Protein AF-A0A2A5ET70-F1 (afdb_monomer)

Structure (mmCIF, N/CA/C/O backbone):
data_AF-A0A2A5ET70-F1
#
_entry.id   AF-A0A2A5ET70-F1
#
loop_
_atom_site.group_PDB
_atom_site.id
_atom_site.type_symbol
_atom_site.label_atom_id
_atom_site.label_alt_id
_atom_site.label_comp_id
_atom_site.label_asym_id
_atom_site.label_entity_id
_atom_site.label_seq_id
_atom_site.pdbx_PDB_ins_code
_atom_site.Cartn_x
_atom_site.Cartn_y
_atom_site.Cartn_z
_atom_site.occupancy
_atom_site.B_iso_or_equiv
_atom_site.auth_seq_id
_atom_site.auth_comp_id
_atom_site.auth_asym_id
_atom_site.auth_atom_id
_atom_site.pdbx_PDB_model_num
ATOM 1 N N . MET A 1 1 ? -2.953 39.112 -29.420 1.00 38.91 1 MET A N 1
ATOM 2 C CA . MET A 1 1 ? -3.263 38.820 -30.838 1.00 38.91 1 MET A CA 1
ATOM 3 C C . MET A 1 1 ? -1.962 38.464 -31.570 1.00 38.91 1 MET A C 1
ATOM 5 O O . MET A 1 1 ? -1.475 39.228 -32.385 1.00 38.91 1 MET A O 1
ATOM 9 N N . GLN A 1 2 ? -1.358 37.327 -31.209 1.00 38.41 2 GLN A N 1
ATOM 10 C CA . GLN A 1 2 ? -0.102 36.795 -31.766 1.00 38.41 2 GLN A CA 1
ATOM 11 C C . GLN A 1 2 ? -0.263 35.278 -31.936 1.00 38.41 2 GLN A C 1
ATOM 13 O O . GLN A 1 2 ? 0.330 34.488 -31.212 1.00 38.41 2 GLN A O 1
ATOM 18 N N . LEU A 1 3 ? -1.183 34.866 -32.810 1.00 42.41 3 LEU A N 1
ATOM 19 C CA . LEU A 1 3 ? -1.541 33.453 -32.961 1.00 42.41 3 LEU A CA 1
ATOM 20 C C . LEU A 1 3 ? -2.151 33.171 -34.346 1.00 42.41 3 LEU A C 1
ATOM 22 O O . LEU A 1 3 ? -3.290 32.745 -34.414 1.00 42.41 3 LEU A O 1
ATOM 26 N N . VAL A 1 4 ? -1.448 33.440 -35.461 1.00 43.34 4 VAL A N 1
ATOM 27 C CA . VAL A 1 4 ? -1.901 32.958 -36.797 1.00 43.34 4 VAL A CA 1
ATOM 28 C C . VAL A 1 4 ? -0.764 32.727 -37.823 1.00 43.34 4 VAL A C 1
ATOM 30 O O . VAL A 1 4 ? -0.949 32.966 -39.006 1.00 43.34 4 VAL A O 1
ATOM 33 N N . TRP A 1 5 ? 0.422 32.244 -37.438 1.00 36.78 5 TRP A N 1
ATOM 34 C CA . TRP A 1 5 ? 1.454 31.875 -38.443 1.00 36.78 5 TRP A CA 1
ATOM 35 C C . TRP A 1 5 ? 1.955 30.428 -38.351 1.00 36.78 5 TRP A C 1
ATOM 37 O O . TRP A 1 5 ? 2.976 30.085 -38.930 1.00 36.78 5 TRP A O 1
ATOM 47 N N . GLY A 1 6 ? 1.224 29.552 -37.656 1.00 39.91 6 GLY A N 1
ATOM 48 C CA . GLY A 1 6 ? 1.668 28.177 -37.398 1.00 39.91 6 GLY A CA 1
ATOM 49 C C . GLY A 1 6 ? 1.122 27.082 -38.319 1.00 39.91 6 GLY A C 1
ATOM 50 O O . GLY A 1 6 ? 1.379 25.920 -38.034 1.00 39.91 6 GLY A O 1
ATOM 51 N N . LEU A 1 7 ? 0.333 27.386 -39.360 1.00 44.16 7 LEU A N 1
ATOM 52 C CA . LEU A 1 7 ? -0.504 26.348 -39.993 1.00 44.16 7 LEU A CA 1
ATOM 53 C C . LEU A 1 7 ? -0.597 26.354 -41.523 1.00 44.16 7 LEU A C 1
ATOM 55 O O . LEU A 1 7 ? -1.548 25.804 -42.073 1.00 44.16 7 LEU A O 1
ATOM 59 N N . VAL A 1 8 ? 0.390 26.887 -42.245 1.00 40.34 8 VAL A N 1
ATOM 60 C CA . VAL A 1 8 ? 0.398 26.729 -43.707 1.00 40.34 8 VAL A CA 1
ATOM 61 C C . VAL A 1 8 ? 1.781 26.315 -44.205 1.00 40.34 8 VAL A C 1
ATOM 63 O O . VAL A 1 8 ? 2.758 27.030 -44.023 1.00 40.34 8 VAL A O 1
ATOM 66 N N . PHE A 1 9 ? 1.800 25.158 -44.869 1.00 45.72 9 PHE A N 1
ATOM 67 C CA . PHE A 1 9 ? 2.875 24.539 -45.653 1.00 45.72 9 PHE A CA 1
ATOM 68 C C . PHE A 1 9 ? 3.937 23.666 -44.955 1.00 45.72 9 PHE A C 1
ATOM 70 O O . PHE A 1 9 ? 5.120 23.998 -44.954 1.00 45.72 9 PHE A O 1
ATOM 77 N N . PRO A 1 10 ? 3.583 22.413 -44.610 1.00 45.12 10 PRO A N 1
ATOM 78 C CA . PRO A 1 10 ? 4.549 21.309 -44.602 1.00 45.12 10 PRO A CA 1
ATOM 79 C C . PRO A 1 10 ? 5.077 20.973 -46.017 1.00 45.12 10 PRO A C 1
ATOM 81 O O . PRO A 1 10 ? 6.085 20.292 -46.160 1.00 45.12 10 PRO A O 1
ATOM 84 N N . GLY A 1 11 ? 4.412 21.456 -47.078 1.00 42.22 11 GLY A N 1
ATOM 85 C CA . GLY A 1 11 ? 4.751 21.144 -48.473 1.00 42.22 11 GLY A CA 1
ATOM 86 C C . GLY A 1 11 ? 5.831 22.018 -49.124 1.00 42.22 11 GLY A C 1
ATOM 87 O O . GLY A 1 11 ? 6.343 21.640 -50.172 1.00 42.22 11 GLY A O 1
ATOM 88 N N . LEU A 1 12 ? 6.207 23.165 -48.540 1.00 40.81 12 LEU A N 1
ATOM 89 C CA . LEU A 1 12 ? 7.220 24.056 -49.142 1.00 40.81 12 LEU A CA 1
ATOM 90 C C . LEU A 1 12 ? 8.657 23.745 -48.701 1.00 40.81 12 LEU A C 1
ATOM 92 O O . LEU A 1 12 ? 9.602 24.177 -49.358 1.00 40.81 12 LEU A O 1
ATOM 96 N N . VAL A 1 13 ? 8.841 22.939 -47.651 1.00 46.94 13 VAL A N 1
ATOM 97 C CA . VAL A 1 13 ? 10.181 22.528 -47.195 1.00 46.94 13 VAL A CA 1
ATOM 98 C C . VAL A 1 13 ? 10.832 21.547 -48.182 1.00 46.94 13 VAL A C 1
ATOM 100 O O . VAL A 1 13 ? 12.051 21.542 -48.318 1.00 46.94 13 VAL A O 1
ATOM 103 N N . MET A 1 14 ? 10.050 20.812 -48.983 1.00 47.09 14 MET A N 1
ATOM 104 C CA . MET A 1 14 ? 10.602 19.952 -50.042 1.00 47.09 14 MET A CA 1
ATOM 105 C C . MET A 1 14 ? 11.040 20.703 -51.312 1.00 47.09 14 MET A C 1
ATOM 107 O O . MET A 1 14 ? 11.776 20.140 -52.117 1.00 47.09 14 MET A O 1
ATOM 111 N N . LEU A 1 15 ? 10.651 21.971 -51.501 1.00 47.09 15 LEU A N 1
ATOM 112 C CA . LEU A 1 15 ? 11.115 22.783 -52.640 1.00 47.09 15 LEU A CA 1
ATOM 113 C C . LEU A 1 15 ? 12.401 23.573 -52.331 1.00 47.09 15 LEU A C 1
ATOM 115 O O . LEU A 1 15 ? 13.027 24.109 -53.243 1.00 47.09 15 LEU A O 1
ATOM 119 N N . SER A 1 16 ? 12.831 23.611 -51.065 1.00 57.28 16 SER A N 1
ATOM 120 C CA . SER A 1 16 ? 14.015 24.345 -50.592 1.00 57.28 16 SER A CA 1
ATOM 121 C C . SER A 1 16 ? 15.331 24.002 -51.319 1.00 57.28 16 SER A C 1
ATOM 123 O O . SER A 1 16 ? 16.052 24.940 -51.669 1.00 57.28 16 SER A O 1
ATOM 125 N N . PRO A 1 17 ? 15.666 22.731 -51.626 1.00 60.78 17 PRO A N 1
ATOM 126 C CA . PRO A 1 17 ? 16.973 22.416 -52.207 1.00 60.78 17 PRO A CA 1
ATOM 127 C C . PRO A 1 17 ? 17.107 22.916 -53.646 1.00 60.78 17 PRO A C 1
ATOM 129 O O . PRO A 1 17 ? 18.150 23.440 -54.025 1.00 60.78 17 PRO A O 1
ATOM 132 N N . ILE A 1 18 ? 16.032 22.808 -54.435 1.00 66.06 18 ILE A N 1
ATOM 133 C CA . ILE A 1 18 ? 16.039 23.182 -55.854 1.00 66.06 18 ILE A CA 1
ATOM 134 C C . ILE A 1 18 ? 16.257 24.689 -55.997 1.00 66.06 18 ILE A C 1
ATOM 136 O O . ILE A 1 18 ? 17.100 25.104 -56.785 1.00 66.06 18 ILE A O 1
ATOM 140 N N . TRP A 1 19 ? 15.574 25.512 -55.197 1.00 70.81 19 TRP A N 1
ATOM 141 C CA . TRP A 1 19 ? 15.746 26.967 -55.247 1.00 70.81 19 TRP A CA 1
ATOM 142 C C . TRP A 1 19 ? 17.115 27.425 -54.740 1.00 70.81 19 TRP A C 1
ATOM 144 O O . TRP A 1 19 ? 17.696 28.336 -55.325 1.00 70.81 19 TRP A O 1
ATOM 154 N N . VAL A 1 20 ? 17.672 26.762 -53.721 1.00 70.00 20 VAL A N 1
ATOM 155 C CA . VAL A 1 20 ? 19.048 27.022 -53.266 1.00 70.00 20 VAL A CA 1
ATOM 156 C C . VAL A 1 20 ? 20.056 26.652 -54.358 1.00 70.00 20 VAL A C 1
ATOM 158 O O . VAL A 1 20 ? 20.990 27.405 -54.610 1.00 70.00 20 VAL A O 1
ATOM 161 N N . HIS A 1 21 ? 19.859 25.532 -55.058 1.00 71.25 21 HIS A N 1
ATOM 162 C CA . HIS A 1 21 ? 20.749 25.113 -56.145 1.00 71.25 21 HIS A CA 1
ATOM 163 C C . HIS A 1 21 ? 20.623 26.021 -57.372 1.00 71.25 21 HIS A C 1
ATOM 165 O O . HIS A 1 21 ? 21.639 26.403 -57.942 1.00 71.25 21 HIS A O 1
ATOM 171 N N . ILE A 1 22 ? 19.407 26.438 -57.739 1.00 76.06 22 ILE A N 1
ATOM 172 C CA . ILE A 1 22 ? 19.175 27.438 -58.793 1.00 76.06 22 ILE A CA 1
ATOM 173 C C . ILE A 1 22 ? 19.830 28.771 -58.415 1.00 76.06 22 ILE A C 1
ATOM 175 O O . ILE A 1 22 ? 20.455 29.395 -59.268 1.00 76.06 22 ILE A O 1
ATOM 179 N N . GLY A 1 23 ? 19.740 29.185 -57.147 1.00 75.94 23 GLY A N 1
ATOM 180 C CA . GLY A 1 23 ? 20.406 30.380 -56.629 1.00 75.94 23 GLY A CA 1
ATOM 181 C C . GLY A 1 23 ? 21.927 30.311 -56.776 1.00 75.94 23 GLY A C 1
ATOM 182 O O . GLY A 1 23 ? 22.513 31.201 -57.382 1.00 75.94 23 GLY A O 1
ATOM 183 N N . ILE A 1 24 ? 22.551 29.217 -56.323 1.00 77.00 24 ILE A N 1
ATOM 184 C CA . ILE A 1 24 ? 24.005 29.003 -56.433 1.00 77.00 24 ILE A CA 1
ATOM 185 C C . ILE A 1 24 ? 24.449 28.919 -57.899 1.00 77.00 24 ILE A C 1
ATOM 187 O O . ILE A 1 24 ? 25.470 29.495 -58.261 1.00 77.00 24 ILE A O 1
ATOM 191 N N . ILE A 1 25 ? 23.690 28.234 -58.763 1.00 77.75 25 ILE A N 1
ATOM 192 C CA . ILE A 1 25 ? 23.987 28.153 -60.202 1.00 77.75 25 ILE A CA 1
ATOM 193 C C . ILE A 1 25 ? 23.882 29.541 -60.843 1.00 77.75 25 ILE A C 1
ATOM 195 O O . ILE A 1 25 ? 24.760 29.923 -61.610 1.00 77.75 25 ILE A O 1
ATOM 199 N N . SER A 1 26 ? 22.845 30.310 -60.510 1.00 77.38 26 SER A N 1
ATOM 200 C CA . SER A 1 26 ? 22.664 31.681 -60.996 1.00 77.38 26 SER A CA 1
ATOM 201 C C . SER A 1 26 ? 23.818 32.585 -60.558 1.00 77.38 26 SER A C 1
ATOM 203 O O . SER A 1 26 ? 24.403 33.288 -61.378 1.00 77.38 26 SER A O 1
ATOM 205 N N . GLU A 1 27 ? 24.213 32.523 -59.287 1.00 79.81 27 GLU A N 1
ATOM 206 C CA . GLU A 1 27 ? 25.322 33.308 -58.743 1.00 79.81 27 GLU A CA 1
ATOM 207 C C . GLU A 1 27 ? 26.672 32.897 -59.354 1.00 79.81 27 GLU A C 1
ATOM 209 O O . GLU A 1 27 ? 27.466 33.759 -59.722 1.00 79.81 27 GLU A O 1
ATOM 214 N N . ALA A 1 28 ? 26.893 31.599 -59.587 1.00 76.12 28 ALA A N 1
ATOM 215 C CA . ALA A 1 28 ? 28.078 31.091 -60.278 1.00 76.12 28 ALA A CA 1
ATOM 216 C C . ALA A 1 28 ? 28.139 31.522 -61.755 1.00 76.12 28 ALA A C 1
ATOM 218 O O . ALA A 1 28 ? 29.212 31.870 -62.246 1.00 76.12 28 ALA A O 1
ATOM 219 N N . ILE A 1 29 ? 27.002 31.542 -62.461 1.00 77.94 29 ILE A N 1
ATOM 220 C CA . ILE A 1 29 ? 26.914 32.053 -63.839 1.00 77.94 29 ILE A CA 1
ATOM 221 C C . ILE A 1 29 ? 27.202 33.560 -63.862 1.00 77.94 29 ILE A C 1
ATOM 223 O O . ILE A 1 29 ? 27.963 34.028 -64.708 1.00 77.94 29 ILE A O 1
ATOM 227 N N . ASN A 1 30 ? 26.653 34.314 -62.907 1.00 78.88 30 ASN A N 1
ATOM 228 C CA . ASN A 1 30 ? 26.868 35.758 -62.799 1.00 78.88 30 ASN A CA 1
ATOM 229 C C . ASN A 1 30 ? 28.307 36.119 -62.388 1.00 78.88 30 ASN A C 1
ATOM 231 O O . ASN A 1 30 ? 28.810 37.168 -62.788 1.00 78.88 30 ASN A O 1
ATOM 235 N N . ALA A 1 31 ? 28.997 35.247 -61.648 1.00 78.38 31 ALA A N 1
ATOM 236 C CA . ALA A 1 31 ? 30.404 35.416 -61.283 1.00 78.38 31 ALA A CA 1
ATOM 237 C C . ALA A 1 31 ? 31.371 35.278 -62.479 1.00 78.38 31 ALA A C 1
ATOM 239 O O . ALA A 1 31 ? 32.531 35.680 -62.376 1.00 78.38 31 ALA A O 1
ATOM 240 N N . VAL A 1 32 ? 30.908 34.757 -63.624 1.00 79.62 32 VAL A N 1
ATOM 241 C CA . VAL A 1 32 ? 31.685 34.655 -64.870 1.00 79.62 32 VAL A CA 1
ATOM 242 C C . VAL A 1 32 ? 31.010 35.499 -65.965 1.00 79.62 32 VAL A C 1
ATOM 244 O O . VAL A 1 32 ? 30.430 34.954 -66.907 1.00 79.62 32 VAL A O 1
ATOM 247 N N . PRO A 1 33 ? 31.095 36.845 -65.892 1.00 73.56 33 PRO A N 1
ATOM 248 C CA . PRO A 1 33 ? 30.301 37.763 -66.721 1.00 73.56 33 PRO A CA 1
ATOM 249 C C . PRO A 1 33 ? 30.543 37.627 -68.234 1.00 73.56 33 PRO A C 1
ATOM 251 O O . PRO A 1 33 ? 29.737 38.089 -69.036 1.00 73.56 33 PRO A O 1
ATOM 254 N N . ASN A 1 34 ? 31.624 36.954 -68.638 1.00 78.94 34 ASN A N 1
ATOM 255 C CA . ASN A 1 34 ? 32.015 36.803 -70.036 1.00 78.94 34 ASN A CA 1
ATOM 256 C C . ASN A 1 34 ? 31.669 35.440 -70.651 1.00 78.94 34 ASN A C 1
ATOM 258 O O . ASN A 1 34 ? 31.992 35.238 -71.818 1.00 78.94 34 ASN A O 1
ATOM 262 N N . ILE A 1 35 ? 31.013 34.518 -69.933 1.00 77.62 35 ILE A N 1
ATOM 263 C CA . ILE A 1 35 ? 30.757 33.144 -70.422 1.00 77.62 35 ILE A CA 1
ATOM 264 C C . ILE A 1 35 ? 29.935 33.102 -71.725 1.00 77.62 35 ILE A C 1
ATOM 266 O O . ILE A 1 35 ? 30.089 32.197 -72.546 1.00 77.62 35 ILE A O 1
ATOM 270 N N . TRP A 1 36 ? 29.108 34.128 -71.944 1.00 80.06 36 TRP A N 1
ATOM 271 C CA . TRP A 1 36 ? 28.283 34.301 -73.143 1.00 80.06 36 TRP A CA 1
ATOM 272 C C . TRP A 1 36 ? 28.959 35.124 -74.249 1.00 80.06 36 TRP A C 1
ATOM 274 O O . TRP A 1 36 ? 28.391 35.290 -75.325 1.00 80.06 36 TRP A O 1
ATOM 284 N N . THR A 1 37 ? 30.157 35.662 -74.008 1.00 80.81 37 THR A N 1
ATOM 285 C CA . THR A 1 37 ? 30.861 36.488 -74.997 1.00 80.81 37 THR A CA 1
ATOM 286 C C . THR A 1 37 ? 31.682 35.622 -75.958 1.00 80.81 37 THR A C 1
ATOM 288 O O . THR A 1 37 ? 32.273 34.628 -75.528 1.00 80.81 37 THR A O 1
ATOM 291 N N . PRO A 1 38 ? 31.817 36.008 -77.242 1.00 72.88 38 PRO A N 1
ATOM 292 C CA . PRO A 1 38 ? 32.678 35.301 -78.194 1.00 72.88 38 PRO A CA 1
ATOM 293 C C . PRO A 1 38 ? 34.133 35.174 -77.718 1.00 72.88 38 PRO A C 1
ATOM 295 O O . PRO A 1 38 ? 34.796 34.189 -78.026 1.00 72.88 38 PRO A O 1
ATOM 298 N N . GLY A 1 39 ? 34.619 36.131 -76.916 1.00 76.25 39 GLY A N 1
ATOM 299 C CA . GLY A 1 39 ? 35.960 36.100 -76.324 1.00 76.25 39 GLY A CA 1
ATOM 300 C C . GLY A 1 39 ? 36.201 34.903 -75.400 1.00 76.25 39 GLY A C 1
ATOM 301 O O . GLY A 1 39 ? 37.291 34.345 -75.408 1.00 76.25 39 GLY A O 1
ATOM 302 N N . PHE A 1 40 ? 35.184 34.439 -74.670 1.00 77.06 40 PHE A N 1
ATOM 303 C CA . PHE A 1 40 ? 35.294 33.217 -73.869 1.00 77.06 40 PHE A CA 1
ATOM 304 C C . PHE A 1 40 ? 35.389 31.960 -74.742 1.00 77.06 40 PHE A C 1
ATOM 306 O O . PHE A 1 40 ? 35.985 30.972 -74.340 1.00 77.06 40 PHE A O 1
ATOM 313 N N . TRP A 1 41 ? 34.870 31.982 -75.965 1.00 79.81 41 TRP A N 1
ATOM 314 C CA . TRP A 1 41 ? 34.911 30.834 -76.875 1.00 79.81 41 TRP A CA 1
ATOM 315 C C . TRP A 1 41 ? 36.088 30.886 -77.867 1.00 79.81 41 TRP A C 1
ATOM 317 O O . TRP A 1 41 ? 36.090 30.153 -78.852 1.00 79.81 41 TRP A O 1
ATOM 327 N N . GLY A 1 42 ? 37.106 31.713 -77.590 1.00 74.25 42 GLY A N 1
ATOM 328 C CA . GLY A 1 42 ? 38.323 31.837 -78.405 1.00 74.25 42 GLY A CA 1
ATOM 329 C C . GLY A 1 42 ? 38.358 33.053 -79.339 1.00 74.25 42 GLY A C 1
ATOM 330 O O . GLY A 1 42 ? 39.233 33.127 -80.201 1.00 74.25 42 GLY A O 1
ATOM 331 N N . GLY A 1 43 ? 37.431 34.006 -79.179 1.00 76.88 43 GLY A N 1
ATOM 332 C CA . GLY A 1 43 ? 37.422 35.282 -79.900 1.00 76.88 43 GLY A CA 1
ATOM 333 C C . GLY A 1 43 ? 37.075 35.171 -81.390 1.00 76.88 43 GLY A C 1
ATOM 334 O O . GLY A 1 43 ? 36.601 34.146 -81.867 1.00 76.88 43 GLY A O 1
ATOM 335 N N . VAL A 1 44 ? 37.299 36.260 -82.135 1.00 71.75 44 VAL A N 1
ATOM 336 C CA . VAL A 1 44 ? 36.973 36.375 -83.576 1.00 71.75 44 VAL A CA 1
ATOM 337 C C . VAL A 1 44 ? 37.865 35.472 -84.450 1.00 71.75 44 VAL A C 1
ATOM 339 O O . VAL A 1 44 ? 37.475 35.108 -85.555 1.00 71.75 44 VAL A O 1
ATOM 342 N N . GLU A 1 45 ? 39.032 35.062 -83.943 1.00 73.62 45 GLU A N 1
ATOM 343 C CA . GLU A 1 45 ? 40.006 34.216 -84.654 1.00 73.62 45 GLU A CA 1
ATOM 344 C C . GLU A 1 45 ? 39.877 32.709 -84.341 1.00 73.62 45 GLU A C 1
ATOM 346 O O . GLU A 1 45 ? 40.696 31.921 -84.803 1.00 73.62 45 GLU A O 1
ATOM 351 N N . TYR A 1 46 ? 38.841 32.284 -83.600 1.00 67.38 46 TYR A N 1
ATOM 352 C CA . TYR A 1 46 ? 38.553 30.878 -83.270 1.00 67.38 46 TYR A CA 1
ATOM 353 C C . TYR A 1 46 ? 39.782 30.087 -82.787 1.00 67.38 46 TYR A C 1
ATOM 355 O O . TYR A 1 46 ? 40.200 29.100 -83.400 1.00 67.38 46 TYR A O 1
ATOM 363 N N . ASN A 1 47 ? 40.354 30.481 -81.645 1.00 82.62 47 ASN A N 1
ATOM 364 C CA . ASN A 1 47 ? 41.411 29.688 -81.023 1.00 82.62 47 ASN A CA 1
ATOM 365 C C . ASN A 1 47 ? 40.836 28.392 -80.423 1.00 82.62 47 ASN A C 1
ATOM 367 O O . ASN A 1 47 ? 40.350 28.358 -79.289 1.00 82.62 47 ASN A O 1
ATOM 371 N N . LEU A 1 48 ? 40.917 27.309 -81.201 1.00 79.50 48 LEU A N 1
ATOM 372 C CA . LEU A 1 48 ? 40.427 25.973 -80.849 1.00 79.50 48 LEU A CA 1
ATOM 373 C C . LEU A 1 48 ? 40.912 25.515 -79.461 1.00 79.50 48 LEU A C 1
ATOM 375 O O . LEU A 1 48 ? 40.172 24.852 -78.737 1.00 79.50 48 LEU A O 1
ATOM 379 N N . ILE A 1 49 ? 42.133 25.891 -79.066 1.00 85.31 49 ILE A N 1
ATOM 380 C CA . ILE A 1 49 ? 42.730 25.498 -77.783 1.00 85.31 49 ILE A CA 1
ATOM 381 C C . ILE A 1 49 ? 41.970 26.126 -76.605 1.00 85.31 49 ILE A C 1
ATOM 383 O O . ILE A 1 49 ? 41.715 25.449 -75.609 1.00 85.31 49 ILE A O 1
ATOM 387 N N . GLU A 1 50 ? 41.562 27.394 -76.709 1.00 80.00 50 GLU A N 1
ATOM 388 C CA . GLU A 1 50 ? 40.806 28.073 -75.648 1.00 80.00 50 GLU A CA 1
ATOM 389 C C . GLU A 1 50 ? 39.374 27.553 -75.536 1.00 80.00 50 GLU A C 1
ATOM 391 O O . GLU A 1 50 ? 38.873 27.353 -74.427 1.00 80.00 50 GLU A O 1
ATOM 396 N N . MET A 1 51 ? 38.752 27.256 -76.679 1.00 81.88 51 MET A N 1
ATOM 397 C CA . MET A 1 51 ? 37.438 26.623 -76.736 1.00 81.88 51 MET A CA 1
ATOM 398 C C . MET A 1 51 ? 37.463 25.244 -76.063 1.00 81.88 51 MET A C 1
ATOM 400 O O . MET A 1 51 ? 36.645 24.968 -75.185 1.00 81.88 51 MET A O 1
ATOM 404 N N . ILE A 1 52 ? 38.441 24.397 -76.410 1.00 83.25 52 ILE A N 1
ATOM 405 C CA . ILE A 1 52 ? 38.620 23.069 -75.804 1.00 83.25 52 ILE A CA 1
ATOM 406 C C . ILE A 1 52 ? 38.855 23.185 -74.293 1.00 83.25 52 ILE A C 1
ATOM 408 O O . ILE A 1 52 ? 38.246 22.440 -73.526 1.00 83.25 52 ILE A O 1
ATOM 412 N N . ARG A 1 53 ? 39.687 24.135 -73.844 1.00 87.19 53 ARG A N 1
ATOM 413 C CA . ARG A 1 53 ? 39.942 24.387 -72.415 1.00 87.19 53 ARG A CA 1
ATOM 414 C C . ARG A 1 53 ? 38.654 24.722 -71.657 1.00 87.19 53 ARG A C 1
ATOM 416 O O . ARG A 1 53 ? 38.401 24.145 -70.601 1.00 87.19 53 ARG A O 1
ATOM 423 N N . ASN A 1 54 ? 37.834 25.623 -72.190 1.00 82.94 54 ASN A N 1
ATOM 424 C CA . ASN A 1 54 ? 36.626 26.093 -71.509 1.00 82.94 54 ASN A CA 1
ATOM 425 C C . ASN A 1 54 ? 35.508 25.044 -71.509 1.00 82.94 54 ASN A C 1
ATOM 427 O O . ASN A 1 54 ? 34.857 24.849 -70.481 1.00 82.94 54 ASN A O 1
ATOM 431 N N . VAL A 1 55 ? 35.359 24.286 -72.601 1.00 84.19 55 VAL A N 1
ATOM 432 C CA . VAL A 1 55 ? 34.512 23.081 -72.624 1.00 84.19 55 VAL A CA 1
ATOM 433 C C . VAL A 1 55 ? 35.002 22.059 -71.596 1.00 84.19 55 VAL A C 1
ATOM 435 O O . VAL A 1 55 ? 34.193 21.490 -70.866 1.00 84.19 55 VAL A O 1
ATOM 438 N N . GLY A 1 56 ? 36.321 21.869 -71.485 1.00 89.81 56 GLY A N 1
ATOM 439 C CA . GLY A 1 56 ? 36.937 20.999 -70.485 1.00 89.81 56 GLY A CA 1
ATOM 440 C C . GLY A 1 56 ? 36.579 21.397 -69.051 1.00 89.81 56 GLY A C 1
ATOM 441 O O . GLY A 1 56 ? 36.173 20.543 -68.264 1.00 89.81 56 GLY A O 1
ATOM 442 N N . PHE A 1 57 ? 36.648 22.690 -68.715 1.00 86.31 57 PHE A N 1
ATOM 443 C CA . PHE A 1 57 ? 36.265 23.182 -67.388 1.00 86.31 57 PHE A CA 1
ATOM 444 C C . PHE A 1 57 ? 34.769 23.028 -67.093 1.00 86.31 57 PHE A C 1
ATOM 446 O O . PHE A 1 57 ? 34.418 22.610 -65.989 1.00 86.31 57 PHE A O 1
ATOM 453 N N . ILE A 1 58 ? 33.889 23.293 -68.065 1.00 84.56 58 ILE A N 1
ATOM 454 C CA . ILE A 1 58 ? 32.442 23.067 -67.908 1.00 84.56 58 ILE A CA 1
ATOM 455 C C . ILE A 1 58 ? 32.160 21.576 -67.684 1.00 84.56 58 ILE A C 1
ATOM 457 O O . ILE A 1 58 ? 31.414 21.220 -66.772 1.00 84.56 58 ILE A O 1
ATOM 461 N N . GLY A 1 59 ? 32.802 20.699 -68.462 1.00 88.94 59 GLY A N 1
ATOM 462 C CA . GLY A 1 59 ? 32.689 19.250 -68.303 1.00 88.94 59 GLY A CA 1
ATOM 463 C C . GLY A 1 59 ? 33.113 18.781 -66.908 1.00 88.94 59 GLY A C 1
ATOM 464 O O . GLY A 1 59 ? 32.374 18.044 -66.256 1.00 88.94 59 GLY A O 1
ATOM 465 N N . LEU A 1 60 ? 34.255 19.263 -66.406 1.00 89.94 60 LEU A N 1
ATOM 466 C CA . LEU A 1 60 ? 34.720 18.969 -65.046 1.00 89.94 60 LEU A CA 1
ATOM 467 C C . LEU A 1 60 ? 33.756 19.493 -63.971 1.00 89.94 60 LEU A C 1
ATOM 469 O O . LEU A 1 60 ? 33.491 18.787 -62.997 1.00 89.94 60 LEU A O 1
ATOM 473 N N . GLY A 1 61 ? 33.191 20.689 -64.158 1.00 85.94 61 GLY A N 1
ATOM 474 C CA . GLY A 1 61 ? 32.187 21.259 -63.257 1.00 85.94 61 GLY A CA 1
ATOM 475 C C . GLY A 1 61 ? 30.916 20.408 -63.175 1.00 85.94 61 GLY A C 1
ATOM 476 O O . GLY A 1 61 ? 30.455 20.094 -62.078 1.00 85.94 61 GLY A O 1
ATOM 477 N N . LEU A 1 62 ? 30.387 19.961 -64.320 1.00 85.62 62 LEU A N 1
ATOM 478 C CA . LEU A 1 62 ? 29.211 19.084 -64.376 1.00 85.62 62 LEU A CA 1
ATOM 479 C C . LEU A 1 62 ? 29.472 17.721 -63.721 1.00 85.62 62 LEU A C 1
ATOM 481 O O . LEU A 1 62 ? 28.621 17.230 -62.978 1.00 85.62 62 LEU A O 1
ATOM 485 N N . ILE A 1 63 ? 30.657 17.137 -63.932 1.00 90.88 63 ILE A N 1
ATOM 486 C CA . ILE A 1 63 ? 31.075 15.907 -63.239 1.00 90.88 63 ILE A CA 1
ATOM 487 C C . ILE A 1 63 ? 31.124 16.142 -61.723 1.00 90.88 63 ILE A C 1
ATOM 489 O O . ILE A 1 63 ? 30.628 15.311 -60.961 1.00 90.88 63 ILE A O 1
ATOM 493 N N . GLY A 1 64 ? 31.663 17.281 -61.276 1.00 89.50 64 GLY A N 1
ATOM 494 C CA . GLY A 1 64 ? 31.692 17.667 -59.864 1.00 89.50 64 GLY A CA 1
ATOM 495 C C . GLY A 1 64 ? 30.296 17.768 -59.241 1.00 89.50 64 GLY A C 1
ATOM 496 O O . GLY A 1 64 ? 30.061 17.191 -58.179 1.00 89.50 64 GLY A O 1
ATOM 497 N N . ILE A 1 65 ? 29.352 18.427 -59.922 1.00 84.94 65 ILE A N 1
ATOM 498 C CA . ILE A 1 65 ? 27.949 18.538 -59.481 1.00 84.94 65 ILE A CA 1
ATOM 499 C C . ILE A 1 65 ? 27.290 17.157 -59.414 1.00 84.94 65 ILE A C 1
ATOM 501 O O . ILE A 1 65 ? 26.635 16.833 -58.424 1.00 84.94 65 ILE A O 1
ATOM 505 N N . TRP A 1 66 ? 27.492 16.317 -60.431 1.00 87.69 66 TRP A N 1
ATOM 506 C CA . TRP A 1 66 ? 26.941 14.962 -60.456 1.00 87.69 66 TRP A CA 1
ATOM 507 C C . TRP A 1 66 ? 27.472 14.098 -59.300 1.00 87.69 66 TRP A C 1
ATOM 509 O O . TRP A 1 66 ? 26.692 13.436 -58.610 1.00 87.69 66 TRP A O 1
ATOM 519 N N . LEU A 1 67 ? 28.781 14.148 -59.027 1.00 90.38 67 LEU A N 1
ATOM 520 C CA . LEU A 1 67 ? 29.394 13.455 -57.888 1.00 90.38 67 LEU A CA 1
ATOM 521 C C . LEU A 1 67 ? 28.874 13.988 -56.544 1.00 90.38 67 LEU A C 1
ATOM 523 O O . LEU A 1 67 ? 28.597 13.193 -55.642 1.00 90.38 67 LEU A O 1
ATOM 527 N N . ALA A 1 68 ? 28.706 15.307 -56.409 1.00 82.56 68 ALA A N 1
ATOM 528 C CA . ALA A 1 68 ? 28.151 15.929 -55.210 1.00 82.56 68 ALA A CA 1
ATOM 529 C C . ALA A 1 68 ? 26.702 15.487 -54.965 1.00 82.56 68 ALA A C 1
ATOM 531 O O . ALA A 1 68 ? 26.371 15.073 -53.855 1.00 82.56 68 ALA A O 1
ATOM 532 N N . TRP A 1 69 ? 25.861 15.481 -56.003 1.00 83.25 69 TRP A N 1
ATOM 533 C CA . TRP A 1 69 ? 24.479 15.016 -55.899 1.00 83.25 69 TRP A CA 1
ATOM 534 C C . TRP A 1 69 ? 24.407 13.539 -55.493 1.00 83.25 69 TRP A C 1
ATOM 536 O O . TRP A 1 69 ? 23.677 13.184 -54.565 1.00 83.25 69 TRP A O 1
ATOM 546 N N . ARG A 1 70 ? 25.237 12.680 -56.099 1.00 89.50 70 ARG A N 1
ATOM 547 C CA . ARG A 1 70 ? 25.328 11.264 -55.715 1.00 89.50 70 ARG A CA 1
ATOM 548 C C . ARG A 1 70 ? 25.751 11.091 -54.252 1.00 89.50 70 ARG A C 1
ATOM 550 O O . ARG A 1 70 ? 25.223 10.219 -53.562 1.00 89.50 70 ARG A O 1
ATOM 557 N N . ARG A 1 71 ? 26.672 11.927 -53.760 1.00 88.12 71 ARG A N 1
ATOM 558 C CA . ARG A 1 71 ? 27.103 11.919 -52.355 1.00 88.12 71 ARG A CA 1
ATOM 559 C C . ARG A 1 71 ? 25.982 12.354 -51.409 1.00 88.12 71 ARG A C 1
ATOM 561 O O . ARG A 1 71 ? 25.816 11.712 -50.379 1.00 88.12 71 ARG A O 1
ATOM 568 N N . VAL A 1 72 ? 25.204 13.382 -51.760 1.00 84.25 72 VAL A N 1
ATOM 569 C CA . VAL A 1 72 ? 24.048 13.832 -50.960 1.00 84.25 72 VAL A CA 1
ATOM 570 C C . VAL A 1 72 ? 22.983 12.739 -50.880 1.00 84.25 72 VAL A C 1
ATOM 572 O O . VAL A 1 72 ? 22.543 12.421 -49.784 1.00 84.25 72 VAL A O 1
ATOM 575 N N . GLY A 1 73 ? 22.635 12.093 -51.998 1.00 85.44 73 GLY A N 1
ATOM 576 C CA . GLY A 1 73 ? 21.670 10.985 -51.988 1.00 85.44 73 GLY A CA 1
ATOM 577 C C . GLY A 1 73 ? 22.137 9.788 -51.149 1.00 85.44 73 GLY A C 1
ATOM 578 O O . GLY A 1 73 ? 21.352 9.191 -50.413 1.00 85.44 73 GLY A O 1
ATOM 579 N N . SER A 1 74 ? 23.437 9.471 -51.198 1.00 88.62 74 SER A N 1
ATOM 580 C CA . SER A 1 74 ? 24.028 8.445 -50.330 1.00 88.62 74 SER A CA 1
ATOM 581 C C . SER A 1 74 ? 24.010 8.849 -48.854 1.00 88.62 74 SER A C 1
ATOM 583 O O . SER A 1 74 ? 23.799 7.986 -48.009 1.00 88.62 74 SER A O 1
ATOM 585 N N . ALA A 1 75 ? 24.250 10.123 -48.535 1.00 87.69 75 ALA A N 1
ATOM 586 C CA . ALA A 1 75 ? 24.227 10.622 -47.162 1.00 87.69 75 ALA A CA 1
ATOM 587 C C . ALA A 1 75 ? 22.805 10.629 -46.585 1.00 87.69 75 ALA A C 1
ATOM 589 O O . ALA A 1 75 ? 22.621 10.232 -45.441 1.00 87.69 75 ALA A O 1
ATOM 590 N N . ASP A 1 76 ? 21.804 11.005 -47.384 1.00 88.25 76 ASP A N 1
ATOM 591 C CA . ASP A 1 76 ? 20.393 10.980 -46.984 1.00 88.25 76 ASP A CA 1
ATOM 592 C C . ASP A 1 76 ? 19.916 9.545 -46.718 1.00 88.25 76 ASP A C 1
ATOM 594 O O . ASP A 1 76 ? 19.376 9.241 -45.656 1.00 88.25 76 ASP A O 1
ATOM 598 N N . SER A 1 77 ? 20.257 8.614 -47.616 1.00 89.12 77 SER A N 1
ATOM 599 C CA . SER A 1 77 ? 19.972 7.185 -47.419 1.00 89.12 77 SER A CA 1
ATOM 600 C C . SER A 1 77 ? 20.648 6.629 -46.157 1.00 89.12 77 SER A C 1
ATOM 602 O O . SER A 1 77 ? 20.051 5.838 -45.429 1.00 89.12 77 SER A O 1
ATOM 604 N N . GLN A 1 78 ? 21.882 7.059 -45.863 1.00 90.19 78 GLN A N 1
ATOM 605 C CA . GLN A 1 78 ? 22.588 6.687 -44.632 1.00 90.19 78 GLN A CA 1
ATOM 606 C C . GLN A 1 78 ? 21.954 7.307 -43.386 1.00 90.19 78 GLN A C 1
ATOM 608 O O . GLN A 1 78 ? 21.885 6.636 -42.362 1.00 90.19 78 GLN A O 1
ATOM 613 N N . ALA A 1 79 ? 21.478 8.551 -43.455 1.00 89.94 79 ALA A N 1
ATOM 614 C CA . ALA A 1 79 ? 20.809 9.216 -42.342 1.00 89.94 79 ALA A CA 1
ATOM 615 C C . ALA A 1 79 ? 19.466 8.549 -42.011 1.00 89.94 79 ALA A C 1
ATOM 617 O O . ALA A 1 79 ? 19.168 8.326 -40.838 1.00 89.94 79 ALA A O 1
ATOM 618 N N . ILE A 1 80 ? 18.689 8.171 -43.032 1.00 91.88 80 ILE A N 1
ATOM 619 C CA . ILE A 1 80 ? 17.438 7.418 -42.867 1.00 91.88 80 ILE A CA 1
ATOM 620 C C . ILE A 1 80 ? 17.729 6.054 -42.235 1.00 91.88 80 ILE A C 1
ATOM 622 O O . ILE A 1 80 ? 17.161 5.739 -41.191 1.00 91.88 80 ILE A O 1
ATOM 626 N N . ALA A 1 81 ? 18.675 5.292 -42.794 1.00 92.00 81 ALA A N 1
ATOM 627 C CA . ALA A 1 81 ? 19.067 3.999 -42.237 1.00 92.00 81 ALA A CA 1
ATOM 628 C C . ALA A 1 81 ? 19.594 4.127 -40.793 1.00 92.00 81 ALA A C 1
ATOM 630 O O . ALA A 1 81 ? 19.243 3.328 -39.927 1.00 92.00 81 ALA A O 1
ATOM 631 N N . ALA A 1 82 ? 20.384 5.161 -40.491 1.00 91.56 82 ALA A N 1
ATOM 632 C CA . ALA A 1 82 ? 20.869 5.431 -39.139 1.00 91.56 82 ALA A CA 1
ATOM 633 C C . ALA A 1 82 ? 19.718 5.730 -38.166 1.00 91.56 82 ALA A C 1
ATOM 635 O O . ALA A 1 82 ? 19.704 5.208 -37.054 1.00 91.56 82 ALA A O 1
ATOM 636 N N . ASN A 1 83 ? 18.720 6.510 -38.582 1.00 95.19 83 ASN A N 1
ATOM 637 C CA . ASN A 1 83 ? 17.557 6.809 -37.750 1.00 95.19 83 ASN A CA 1
ATOM 638 C C . ASN A 1 83 ? 16.686 5.562 -37.508 1.00 95.19 83 ASN A C 1
ATOM 640 O O . ASN A 1 83 ? 16.274 5.299 -36.379 1.00 95.19 83 ASN A O 1
ATOM 644 N N . GLU A 1 84 ? 16.466 4.742 -38.538 1.00 94.38 84 GLU A N 1
ATOM 645 C CA . GLU A 1 84 ? 15.756 3.464 -38.403 1.00 94.38 84 GLU A CA 1
ATOM 646 C C . GLU A 1 84 ? 16.487 2.505 -37.456 1.00 94.38 84 GLU A C 1
ATOM 648 O O . GLU A 1 84 ? 15.867 1.939 -36.554 1.00 94.38 84 GLU A O 1
ATOM 653 N N . THR A 1 85 ? 17.812 2.377 -37.588 1.00 94.25 85 THR A N 1
ATOM 654 C CA . THR A 1 85 ? 18.613 1.550 -36.669 1.00 94.25 85 THR A CA 1
ATOM 655 C C . THR A 1 85 ? 18.610 2.089 -35.239 1.00 94.25 85 THR A C 1
ATOM 657 O O . THR A 1 85 ? 18.502 1.299 -34.306 1.00 94.25 85 THR A O 1
ATOM 660 N N . ALA A 1 86 ? 18.652 3.411 -35.038 1.00 93.81 86 ALA A N 1
ATOM 661 C CA . ALA A 1 86 ? 18.560 4.023 -33.713 1.00 93.81 86 ALA A CA 1
ATOM 662 C C . ALA A 1 86 ? 17.187 3.782 -33.070 1.00 93.81 86 ALA A C 1
ATOM 664 O O . ALA A 1 86 ? 17.098 3.467 -31.883 1.00 93.81 86 ALA A O 1
ATOM 665 N N . ARG A 1 87 ? 16.109 3.872 -33.854 1.00 94.81 87 ARG A N 1
ATOM 666 C CA . ARG A 1 87 ? 14.758 3.556 -33.386 1.00 94.81 87 ARG A CA 1
ATOM 667 C C . ARG A 1 87 ? 14.628 2.086 -32.996 1.00 94.81 87 ARG A C 1
ATOM 669 O O . ARG A 1 87 ? 14.155 1.806 -31.899 1.00 94.81 87 ARG A O 1
ATOM 676 N N . ALA A 1 88 ? 15.081 1.168 -33.848 1.00 93.94 88 ALA A N 1
ATOM 677 C CA . ALA A 1 88 ? 15.077 -0.259 -33.542 1.00 93.94 88 ALA A CA 1
ATOM 678 C C . ALA A 1 88 ? 15.921 -0.565 -32.292 1.00 93.94 88 ALA A C 1
ATOM 680 O O . ALA A 1 88 ? 15.474 -1.303 -31.418 1.00 93.94 88 ALA A O 1
ATOM 681 N N . ALA A 1 89 ? 17.096 0.059 -32.151 1.00 93.38 89 ALA A N 1
ATOM 682 C CA . ALA A 1 89 ? 17.934 -0.067 -30.961 1.00 93.38 89 ALA A CA 1
ATOM 683 C C . ALA A 1 89 ? 17.197 0.402 -29.695 1.00 93.38 89 ALA A C 1
ATOM 685 O O . ALA A 1 89 ? 17.168 -0.326 -28.704 1.00 93.38 89 ALA A O 1
ATOM 686 N N . ASN A 1 90 ? 16.521 1.552 -29.742 1.00 95.62 90 ASN A N 1
ATOM 687 C CA . ASN A 1 90 ? 15.724 2.057 -28.620 1.00 95.62 90 ASN A CA 1
ATOM 688 C C . ASN A 1 90 ? 14.553 1.128 -28.266 1.00 95.62 90 ASN A C 1
ATOM 690 O O . ASN A 1 90 ? 14.299 0.875 -27.090 1.00 95.62 90 ASN A O 1
ATOM 694 N N . GLU A 1 91 ? 13.853 0.588 -29.267 1.00 93.94 91 GLU A N 1
ATOM 695 C CA . GLU A 1 91 ? 12.774 -0.380 -29.050 1.00 93.94 91 GLU A CA 1
ATOM 696 C C . GLU A 1 91 ? 13.318 -1.669 -28.410 1.00 93.94 91 GLU A C 1
ATOM 698 O O . GLU A 1 91 ? 12.776 -2.128 -27.405 1.00 93.94 91 GLU A O 1
ATOM 703 N N . THR A 1 92 ? 14.441 -2.209 -28.901 1.00 93.69 92 THR A N 1
ATOM 704 C CA . THR A 1 92 ? 15.079 -3.400 -28.306 1.00 93.69 92 THR A CA 1
ATOM 705 C C . THR A 1 92 ? 15.592 -3.158 -26.886 1.00 93.69 92 THR A C 1
ATOM 707 O O . THR A 1 92 ? 15.419 -4.027 -26.033 1.00 93.69 92 THR A O 1
ATOM 710 N N . ALA A 1 93 ? 16.155 -1.980 -26.600 1.00 93.69 93 ALA A N 1
ATOM 711 C CA . ALA A 1 93 ? 16.598 -1.605 -25.260 1.00 93.69 93 ALA A CA 1
ATOM 712 C C . ALA A 1 93 ? 15.415 -1.549 -24.284 1.00 93.69 93 ALA A C 1
ATOM 714 O O . ALA A 1 93 ? 15.487 -2.117 -23.196 1.00 93.69 93 ALA A O 1
ATOM 715 N N . ARG A 1 94 ? 14.289 -0.964 -24.711 1.00 91.31 94 ARG A N 1
ATOM 716 C CA . ARG A 1 94 ? 13.054 -0.930 -23.920 1.00 91.31 94 ARG A CA 1
ATOM 717 C C . ARG A 1 94 ? 12.491 -2.330 -23.660 1.00 91.31 94 ARG A C 1
ATOM 719 O O . ARG A 1 94 ? 12.064 -2.617 -22.545 1.00 91.31 94 ARG A O 1
ATOM 726 N N . PHE A 1 95 ? 12.484 -3.216 -24.659 1.00 91.31 95 PHE A N 1
ATOM 727 C CA . PHE A 1 95 ? 12.049 -4.604 -24.460 1.00 91.31 95 PHE A CA 1
ATOM 728 C C . PHE A 1 95 ? 12.972 -5.369 -23.503 1.00 91.31 95 PHE A C 1
ATOM 730 O O . PHE A 1 95 ? 12.481 -6.116 -22.658 1.00 91.31 95 PHE A O 1
ATOM 737 N N . ALA A 1 96 ? 14.288 -5.166 -23.601 1.00 94.38 96 ALA A N 1
ATOM 738 C CA . ALA A 1 96 ? 15.254 -5.773 -22.690 1.00 94.38 96 ALA A CA 1
ATOM 739 C C . ALA A 1 96 ? 15.058 -5.285 -21.247 1.00 94.38 96 ALA A C 1
ATOM 741 O O . ALA A 1 96 ? 15.078 -6.092 -20.319 1.00 94.38 96 ALA A O 1
ATOM 742 N N . GLU A 1 97 ? 14.797 -3.991 -21.064 1.00 91.31 97 GLU A N 1
ATOM 743 C CA . GLU A 1 97 ? 14.488 -3.402 -19.763 1.00 91.31 97 GLU A CA 1
ATOM 744 C C . GLU A 1 97 ? 13.206 -4.000 -19.161 1.00 91.31 97 GLU A C 1
ATOM 746 O O . GLU A 1 97 ? 13.233 -4.520 -18.046 1.00 91.31 97 GLU A O 1
ATOM 751 N N . LEU A 1 98 ? 12.101 -4.030 -19.916 1.00 90.38 98 LEU A N 1
ATOM 752 C CA . LEU A 1 98 ? 10.846 -4.648 -19.465 1.00 90.38 98 LEU A CA 1
ATOM 753 C C . LEU A 1 98 ? 11.023 -6.134 -19.123 1.00 90.38 98 LEU A C 1
ATOM 755 O O . LEU A 1 98 ? 10.499 -6.610 -18.115 1.00 90.38 98 LEU A O 1
ATOM 759 N N . SER A 1 99 ? 11.793 -6.867 -19.930 1.00 94.69 99 SER A N 1
ATOM 760 C CA . SER A 1 99 ? 12.109 -8.269 -19.658 1.00 94.69 99 SER A CA 1
ATOM 761 C C . SER A 1 99 ? 12.909 -8.429 -18.366 1.00 94.69 99 SER A C 1
ATOM 763 O O . SER A 1 99 ? 12.636 -9.346 -17.593 1.00 94.69 99 SER A O 1
ATOM 765 N N . HIS A 1 100 ? 13.885 -7.555 -18.112 1.00 95.06 100 HIS A N 1
ATOM 766 C CA . HIS A 1 100 ? 14.684 -7.583 -16.890 1.00 95.06 100 HIS A CA 1
ATOM 767 C C . HIS A 1 100 ? 13.814 -7.352 -15.647 1.00 95.06 100 HIS A C 1
ATOM 769 O O . HIS A 1 100 ? 13.910 -8.100 -14.671 1.00 95.06 100 HIS A O 1
ATOM 775 N N . TRP A 1 101 ? 12.904 -6.379 -15.701 1.00 94.25 101 TRP A N 1
ATOM 776 C CA . TRP A 1 101 ? 11.984 -6.090 -14.602 1.00 94.25 101 TRP A CA 1
ATOM 777 C C . TRP A 1 101 ? 10.977 -7.204 -14.351 1.00 94.25 101 TRP A C 1
ATOM 779 O O . TRP A 1 101 ? 10.758 -7.572 -13.198 1.00 94.25 101 TRP A O 1
ATOM 789 N N . SER A 1 102 ? 10.436 -7.811 -15.409 1.00 95.38 102 SER A N 1
ATOM 790 C CA . SER A 1 102 ? 9.570 -8.987 -15.285 1.00 95.38 102 SER A CA 1
ATOM 791 C C . SER A 1 102 ? 10.288 -10.147 -14.584 1.00 95.38 102 SER A C 1
ATOM 793 O O . SER A 1 102 ? 9.728 -10.770 -13.682 1.00 95.38 102 SER A O 1
ATOM 795 N N . VAL A 1 103 ? 11.560 -10.398 -14.919 1.00 97.38 103 VAL A N 1
ATOM 796 C CA . VAL A 1 103 ? 12.376 -11.420 -14.243 1.00 97.38 103 VAL A CA 1
ATOM 797 C C . VAL A 1 103 ? 12.608 -11.067 -12.770 1.00 97.38 103 VAL A C 1
ATOM 799 O O . VAL A 1 103 ? 12.417 -11.930 -11.913 1.00 97.38 103 VAL A O 1
ATOM 802 N N . ARG A 1 104 ? 12.963 -9.813 -12.442 1.00 97.44 104 ARG A N 1
ATOM 803 C CA . ARG A 1 104 ? 13.125 -9.374 -11.040 1.00 97.44 104 ARG A CA 1
ATOM 804 C C . ARG A 1 104 ? 11.826 -9.516 -10.245 1.00 97.44 104 ARG A C 1
ATOM 806 O O . ARG A 1 104 ? 11.867 -10.016 -9.124 1.00 97.44 104 ARG A O 1
ATOM 813 N N . PHE A 1 105 ? 10.691 -9.131 -10.829 1.00 97.62 105 PHE A N 1
ATOM 814 C CA . PHE A 1 105 ? 9.373 -9.248 -10.205 1.00 97.62 105 PHE A CA 1
ATOM 815 C C . PHE A 1 105 ? 9.019 -10.712 -9.920 1.00 97.62 105 PHE A C 1
ATOM 817 O O . PHE A 1 105 ? 8.665 -11.050 -8.794 1.00 97.62 105 PHE A O 1
ATOM 824 N N . ASN A 1 106 ? 9.192 -11.600 -10.904 1.00 97.31 106 ASN A N 1
ATOM 825 C CA . ASN A 1 106 ? 8.927 -13.030 -10.737 1.00 97.31 106 ASN A CA 1
ATOM 826 C C . ASN A 1 106 ? 9.847 -13.667 -9.686 1.00 97.31 106 ASN A C 1
ATOM 828 O O . ASN A 1 106 ? 9.387 -14.445 -8.854 1.00 97.31 106 ASN A O 1
ATOM 832 N N . ASN A 1 107 ? 11.133 -13.308 -9.669 1.00 98.19 107 ASN A N 1
ATOM 833 C CA . ASN A 1 107 ? 12.064 -13.779 -8.643 1.00 98.19 107 ASN A CA 1
ATOM 834 C C . ASN A 1 107 ? 11.663 -13.288 -7.245 1.00 98.19 107 ASN A C 1
ATOM 836 O O . ASN A 1 107 ? 11.713 -14.057 -6.290 1.00 98.19 107 ASN A O 1
ATOM 840 N N . ALA A 1 108 ? 11.224 -12.035 -7.118 1.00 98.12 108 ALA A N 1
ATOM 841 C CA . ALA A 1 108 ? 10.745 -11.491 -5.854 1.00 98.12 108 ALA A CA 1
ATOM 842 C C . ALA A 1 108 ? 9.465 -12.192 -5.372 1.00 98.12 108 ALA A C 1
ATOM 844 O O . ALA A 1 108 ? 9.364 -12.530 -4.194 1.00 98.12 108 ALA A O 1
ATOM 845 N N . ALA A 1 109 ? 8.528 -12.476 -6.282 1.00 97.38 109 ALA A N 1
ATOM 846 C CA . ALA A 1 109 ? 7.326 -13.251 -5.988 1.00 97.38 109 ALA A CA 1
ATOM 847 C C . ALA A 1 109 ? 7.663 -14.685 -5.537 1.00 97.38 109 ALA A C 1
ATOM 849 O O . ALA A 1 109 ? 7.127 -15.156 -4.537 1.00 97.38 109 ALA A O 1
ATOM 850 N N . ASN A 1 110 ? 8.615 -15.350 -6.198 1.00 97.56 110 ASN A N 1
ATOM 851 C CA . ASN A 1 110 ? 9.100 -16.668 -5.775 1.00 97.56 110 ASN A CA 1
ATOM 852 C C . ASN A 1 110 ? 9.758 -16.619 -4.388 1.00 97.56 110 ASN A C 1
ATOM 854 O O . ASN A 1 110 ? 9.536 -17.505 -3.565 1.00 97.56 110 ASN A O 1
ATOM 858 N N . ASN A 1 111 ? 10.521 -15.562 -4.098 1.00 97.75 111 ASN A N 1
ATOM 859 C CA . ASN A 1 111 ? 11.142 -15.363 -2.792 1.00 97.75 111 ASN A CA 1
ATOM 860 C C . ASN A 1 111 ? 10.107 -15.173 -1.671 1.00 97.75 111 ASN A C 1
ATOM 862 O O . ASN A 1 111 ? 10.353 -15.627 -0.556 1.00 97.75 111 ASN A O 1
ATOM 866 N N . LEU A 1 112 ? 8.945 -14.561 -1.942 1.00 96.75 112 LEU A N 1
ATOM 867 C CA . LEU A 1 112 ? 7.845 -14.462 -0.966 1.00 96.75 112 LEU A CA 1
ATOM 868 C C . LEU A 1 112 ? 7.267 -15.829 -0.578 1.00 96.75 112 LEU A C 1
ATOM 870 O O . LEU A 1 112 ? 6.854 -16.009 0.568 1.00 96.75 112 LEU A O 1
ATOM 874 N N . ALA A 1 113 ? 7.265 -16.787 -1.506 1.00 95.56 113 ALA A N 1
ATOM 875 C CA . ALA A 1 113 ? 6.810 -18.155 -1.264 1.00 95.56 113 ALA A CA 1
ATOM 876 C C . ALA A 1 113 ? 7.855 -19.017 -0.526 1.00 95.56 113 ALA A C 1
ATOM 878 O O . ALA A 1 113 ? 7.581 -20.166 -0.177 1.00 95.56 113 ALA A O 1
ATOM 879 N N . SER A 1 114 ? 9.059 -18.490 -0.278 1.00 95.56 114 SER A N 1
ATOM 880 C CA . SER A 1 114 ? 10.112 -19.231 0.412 1.00 95.56 114 SER A CA 1
ATOM 881 C C . SER A 1 114 ? 9.769 -19.506 1.878 1.00 95.56 114 SER A C 1
ATOM 883 O O . SER A 1 114 ? 9.216 -18.667 2.595 1.00 95.56 114 SER A O 1
ATOM 885 N N . ALA A 1 115 ? 10.200 -20.667 2.376 1.00 91.94 115 ALA A N 1
ATOM 886 C CA . ALA A 1 115 ? 10.172 -20.987 3.802 1.00 91.94 115 ALA A CA 1
ATOM 887 C C . ALA A 1 115 ? 11.144 -20.111 4.623 1.00 91.94 115 ALA A C 1
ATOM 889 O O . ALA A 1 115 ? 10.917 -19.883 5.815 1.00 91.94 115 ALA A O 1
ATOM 890 N N . SER A 1 116 ? 12.188 -19.555 3.999 1.00 94.94 116 SER A N 1
ATOM 891 C CA . SER A 1 116 ? 13.180 -18.697 4.654 1.00 94.94 116 SER A CA 1
ATOM 892 C C . SER A 1 116 ? 12.669 -17.263 4.826 1.00 94.94 116 SER A C 1
ATOM 894 O O . SER A 1 116 ? 12.403 -16.567 3.848 1.00 94.94 116 SER A O 1
ATOM 896 N N . ALA A 1 117 ? 12.590 -16.775 6.069 1.00 92.31 117 ALA A N 1
ATOM 897 C CA . ALA A 1 117 ? 12.183 -15.392 6.353 1.00 92.31 117 ALA A CA 1
ATOM 898 C C . ALA A 1 117 ? 13.108 -14.353 5.697 1.00 92.31 117 ALA A C 1
ATOM 900 O O . ALA A 1 117 ? 12.640 -13.312 5.244 1.00 92.31 117 ALA A O 1
ATOM 901 N N . ALA A 1 118 ? 14.411 -14.643 5.598 1.00 96.12 118 ALA A N 1
ATOM 902 C CA . ALA A 1 118 ? 15.374 -13.752 4.954 1.00 96.12 118 ALA A CA 1
ATOM 903 C C . ALA A 1 118 ? 15.100 -13.600 3.449 1.00 96.12 118 ALA A C 1
ATOM 905 O O . ALA A 1 118 ? 15.149 -12.487 2.925 1.00 96.12 118 ALA A O 1
ATOM 906 N N . GLU A 1 119 ? 14.762 -14.699 2.769 1.00 97.25 119 GLU A N 1
ATOM 907 C CA . GLU A 1 119 ? 14.395 -14.674 1.350 1.00 97.25 119 GLU A CA 1
ATOM 908 C C . GLU A 1 119 ? 13.084 -13.914 1.144 1.00 97.25 119 GLU A C 1
ATOM 910 O O . GLU A 1 119 ? 13.018 -13.047 0.274 1.00 97.25 119 GLU A O 1
ATOM 915 N N . ARG A 1 120 ? 12.084 -14.123 2.010 1.00 97.12 120 ARG A N 1
ATOM 916 C CA . ARG A 1 120 ? 10.828 -13.360 1.957 1.00 97.12 120 ARG A CA 1
ATOM 917 C C . ARG A 1 120 ? 11.050 -11.865 2.140 1.00 97.12 120 ARG A C 1
ATOM 919 O O . ARG A 1 120 ? 10.560 -11.083 1.333 1.00 97.12 120 ARG A O 1
ATOM 926 N N . CYS A 1 121 ? 11.846 -11.460 3.129 1.00 97.00 121 CYS A N 1
ATOM 927 C CA . CYS A 1 121 ? 12.235 -10.060 3.310 1.00 97.00 121 CYS A CA 1
ATOM 928 C C . CYS A 1 121 ? 12.924 -9.491 2.058 1.00 97.00 121 CYS A C 1
ATOM 930 O O . CYS A 1 121 ? 12.598 -8.384 1.633 1.00 97.00 121 CYS A O 1
ATOM 932 N N . ALA A 1 122 ? 13.827 -10.247 1.421 1.00 97.88 122 ALA A N 1
ATOM 933 C CA . ALA A 1 122 ? 14.457 -9.829 0.167 1.00 97.88 122 ALA A CA 1
ATOM 934 C C . ALA A 1 122 ? 13.435 -9.667 -0.976 1.00 97.88 122 ALA A C 1
ATOM 936 O O . ALA A 1 122 ? 13.508 -8.700 -1.739 1.00 97.88 122 ALA A O 1
ATOM 937 N N . GLY A 1 123 ? 12.453 -10.570 -1.066 1.00 98.19 123 GLY A N 1
ATOM 938 C CA . GLY A 1 123 ? 11.311 -10.455 -1.976 1.00 98.19 123 GLY A CA 1
ATOM 939 C C . GLY A 1 123 ? 10.483 -9.191 -1.724 1.00 98.19 123 GLY A C 1
ATOM 940 O O . GLY A 1 123 ? 10.226 -8.435 -2.658 1.00 98.19 123 GLY A O 1
ATOM 941 N N . ILE A 1 124 ? 10.150 -8.903 -0.460 1.00 98.31 124 ILE A N 1
ATOM 942 C CA . ILE A 1 124 ? 9.400 -7.704 -0.050 1.00 98.31 124 ILE A CA 1
ATOM 943 C C . ILE A 1 124 ? 10.132 -6.422 -0.466 1.00 98.31 124 ILE A C 1
ATOM 945 O O . ILE A 1 124 ? 9.523 -5.533 -1.064 1.00 98.31 124 ILE A O 1
ATOM 949 N N . TYR A 1 125 ? 11.435 -6.325 -0.183 1.00 98.00 125 TYR A N 1
ATOM 950 C CA . TYR A 1 125 ? 12.236 -5.166 -0.584 1.00 98.00 125 TYR A CA 1
ATOM 951 C C . TYR A 1 125 ? 12.288 -5.004 -2.102 1.00 98.00 125 TYR A C 1
ATOM 953 O O . TYR A 1 125 ? 12.092 -3.898 -2.595 1.00 98.00 125 TYR A O 1
ATOM 961 N N . THR A 1 126 ? 12.486 -6.101 -2.836 1.00 98.12 126 THR A N 1
ATOM 962 C CA . THR A 1 126 ? 12.564 -6.063 -4.302 1.00 98.12 126 THR A CA 1
ATOM 963 C C . THR A 1 126 ? 11.235 -5.622 -4.921 1.00 98.12 126 THR A C 1
ATOM 965 O O . THR A 1 126 ? 11.233 -4.812 -5.841 1.00 98.12 126 THR A O 1
ATOM 968 N N . LEU A 1 127 ? 10.093 -6.095 -4.406 1.00 98.12 127 LEU A N 1
ATOM 969 C CA . LEU A 1 127 ? 8.774 -5.638 -4.866 1.00 98.12 127 LEU A CA 1
ATOM 970 C C . LEU A 1 127 ? 8.532 -4.161 -4.553 1.00 98.12 127 LEU A C 1
ATOM 972 O O . LEU A 1 127 ? 7.936 -3.462 -5.373 1.00 98.12 127 LEU A O 1
ATOM 976 N N . SER A 1 128 ? 8.997 -3.688 -3.395 1.00 97.12 128 SER A N 1
ATOM 977 C CA . SER A 1 128 ? 8.899 -2.275 -3.022 1.00 97.12 128 SER A CA 1
ATOM 978 C C . SER A 1 128 ? 9.744 -1.383 -3.932 1.00 97.12 128 SER A C 1
ATOM 980 O O . SER A 1 128 ? 9.244 -0.386 -4.440 1.00 97.12 128 SER A O 1
ATOM 982 N N . GLU A 1 129 ? 10.984 -1.782 -4.227 1.00 96.88 129 GLU A N 1
ATOM 983 C CA . GLU A 1 129 ? 11.861 -1.089 -5.181 1.00 96.88 129 GLU A CA 1
ATOM 984 C C . GLU A 1 129 ? 11.217 -1.021 -6.575 1.00 96.88 129 GLU A C 1
ATOM 986 O O . GLU A 1 129 ? 11.038 0.063 -7.124 1.00 96.88 129 GLU A O 1
ATOM 991 N N . ILE A 1 130 ? 10.761 -2.164 -7.103 1.00 96.19 130 ILE A N 1
ATOM 992 C CA . ILE A 1 130 ? 10.085 -2.246 -8.408 1.00 96.19 130 ILE A CA 1
ATOM 993 C C . ILE A 1 130 ? 8.833 -1.357 -8.448 1.00 96.19 130 ILE A C 1
ATOM 995 O O . ILE A 1 130 ? 8.605 -0.650 -9.431 1.00 96.19 130 ILE A O 1
ATOM 999 N N . GLY A 1 131 ? 8.029 -1.380 -7.381 1.00 95.69 131 GLY A N 1
ATOM 1000 C CA . GLY A 1 131 ? 6.819 -0.568 -7.276 1.00 95.69 131 GLY A CA 1
ATOM 1001 C C . GLY A 1 131 ? 7.103 0.931 -7.154 1.00 95.69 131 GLY A C 1
ATOM 1002 O O . GLY A 1 131 ? 6.303 1.735 -7.616 1.00 95.69 131 GLY A O 1
ATOM 1003 N N . GLY A 1 132 ? 8.237 1.315 -6.565 1.00 94.50 132 GLY A N 1
ATOM 1004 C CA . GLY A 1 132 ? 8.651 2.712 -6.447 1.00 94.50 132 GLY A CA 1
ATOM 1005 C C . GLY A 1 132 ? 9.238 3.304 -7.733 1.00 94.50 132 GLY A C 1
ATOM 1006 O O . GLY A 1 132 ? 9.115 4.507 -7.948 1.00 94.50 132 GLY A O 1
ATOM 1007 N N . GLU A 1 133 ? 9.864 2.487 -8.587 1.00 94.00 133 GLU A N 1
ATOM 1008 C CA . GLU A 1 133 ? 10.635 2.976 -9.743 1.00 94.00 133 GLU A CA 1
ATOM 1009 C C . GLU A 1 133 ? 9.888 2.923 -11.088 1.00 94.00 133 GLU A C 1
ATOM 1011 O O . GLU A 1 133 ? 10.093 3.796 -11.930 1.00 94.00 133 GLU A O 1
ATOM 1016 N N . LEU A 1 134 ? 9.019 1.929 -11.320 1.00 87.50 134 LEU A N 1
ATOM 1017 C CA . LEU A 1 134 ? 8.518 1.605 -12.672 1.00 87.50 134 LEU A CA 1
ATOM 1018 C C . LEU A 1 134 ? 7.094 2.086 -12.987 1.00 87.50 134 LEU A C 1
ATOM 1020 O O . LEU A 1 134 ? 6.498 1.669 -13.983 1.00 87.50 134 LEU A O 1
ATOM 1024 N N . GLY A 1 135 ? 6.557 2.984 -12.162 1.00 89.94 135 GLY A N 1
ATOM 1025 C CA . GLY A 1 135 ? 5.245 3.601 -12.357 1.00 89.94 135 GLY A CA 1
ATOM 1026 C C . GLY A 1 135 ? 4.060 2.761 -11.866 1.00 89.94 135 GLY A C 1
ATOM 1027 O O . GLY A 1 135 ? 4.214 1.709 -11.244 1.00 89.94 135 GLY A O 1
ATOM 1028 N N . ASP A 1 136 ? 2.853 3.257 -12.152 1.00 92.81 136 ASP A N 1
ATOM 1029 C CA . ASP A 1 136 ? 1.608 2.823 -11.499 1.00 92.81 136 ASP A CA 1
ATOM 1030 C C . ASP A 1 136 ? 1.255 1.340 -11.704 1.00 92.81 136 ASP A C 1
ATOM 1032 O O . ASP A 1 136 ? 0.678 0.718 -10.812 1.00 92.81 136 ASP A O 1
ATOM 1036 N N . GLU A 1 137 ? 1.600 0.746 -12.852 1.00 92.00 137 GLU A N 1
ATOM 1037 C CA . GLU A 1 137 ? 1.286 -0.661 -13.150 1.00 92.00 137 GLU A CA 1
ATOM 1038 C C . GLU A 1 137 ? 2.066 -1.623 -12.240 1.00 92.00 137 GLU A C 1
ATOM 1040 O O . GLU A 1 137 ? 1.486 -2.510 -11.608 1.00 92.00 137 GLU A O 1
ATOM 1045 N N . TYR A 1 138 ? 3.381 -1.428 -12.130 1.00 94.44 138 TYR A N 1
ATOM 1046 C CA . TYR A 1 138 ? 4.231 -2.240 -11.260 1.00 94.44 138 TYR A CA 1
ATOM 1047 C C . TYR A 1 138 ? 3.964 -1.952 -9.789 1.00 94.44 138 TYR A C 1
ATOM 1049 O O . TYR A 1 138 ? 3.916 -2.884 -8.991 1.00 94.44 138 TYR A O 1
ATOM 1057 N N . LEU A 1 139 ? 3.712 -0.691 -9.441 1.00 95.50 139 LEU A N 1
ATOM 1058 C CA . LEU A 1 139 ? 3.268 -0.297 -8.112 1.00 95.50 139 LEU A CA 1
ATOM 1059 C C . LEU A 1 139 ? 2.003 -1.062 -7.691 1.00 95.50 139 LEU A C 1
ATOM 1061 O O . LEU A 1 139 ? 1.979 -1.675 -6.622 1.00 95.50 139 LEU A O 1
ATOM 1065 N N . TYR A 1 140 ? 0.976 -1.076 -8.547 1.00 96.06 140 TYR A N 1
ATOM 1066 C CA . TYR A 1 140 ? -0.265 -1.807 -8.298 1.00 96.06 140 TYR A CA 1
ATOM 1067 C C . TYR A 1 140 ? -0.001 -3.304 -8.096 1.00 96.06 140 TYR A C 1
ATOM 1069 O O . TYR A 1 140 ? -0.449 -3.881 -7.104 1.00 96.06 140 TYR A O 1
ATOM 1077 N N . ASN A 1 141 ? 0.767 -3.928 -8.993 1.00 96.56 141 ASN A N 1
ATOM 1078 C CA . ASN A 1 141 ? 1.074 -5.358 -8.921 1.00 96.56 141 ASN A CA 1
ATOM 1079 C C . ASN A 1 141 ? 1.897 -5.720 -7.674 1.00 96.56 141 ASN A C 1
ATOM 1081 O O . ASN A 1 141 ? 1.593 -6.711 -7.007 1.00 96.56 141 ASN A O 1
ATOM 1085 N N . SER A 1 142 ? 2.888 -4.902 -7.314 1.00 97.38 142 SER A N 1
ATOM 1086 C CA . SER A 1 142 ? 3.692 -5.080 -6.102 1.00 97.38 142 SER A CA 1
ATOM 1087 C C . SER A 1 142 ? 2.840 -4.974 -4.840 1.00 97.38 142 SER A C 1
ATOM 1089 O O . SER A 1 142 ? 2.919 -5.848 -3.978 1.00 97.38 142 SER A O 1
ATOM 1091 N N . VAL A 1 143 ? 1.973 -3.960 -4.739 1.00 97.38 143 VAL A N 1
ATOM 1092 C CA . VAL A 1 143 ? 1.064 -3.809 -3.591 1.00 97.38 143 VAL A CA 1
ATOM 1093 C C . VAL A 1 143 ? 0.111 -5.000 -3.492 1.00 97.38 143 VAL A C 1
ATOM 1095 O O . VAL A 1 143 ? -0.023 -5.571 -2.413 1.00 97.38 143 VAL A O 1
ATOM 1098 N N . ARG A 1 144 ? -0.490 -5.448 -4.603 1.00 97.50 144 ARG A N 1
ATOM 1099 C CA . ARG A 1 144 ? -1.387 -6.619 -4.607 1.00 97.50 144 ARG A CA 1
ATOM 1100 C C . ARG A 1 144 ? -0.689 -7.913 -4.201 1.00 97.50 144 ARG A C 1
ATOM 1102 O O . ARG A 1 144 ? -1.290 -8.720 -3.492 1.00 97.50 144 ARG A O 1
ATOM 1109 N N . MET A 1 145 ? 0.563 -8.099 -4.609 1.00 97.75 145 MET A N 1
ATOM 1110 C CA . MET A 1 145 ? 1.358 -9.256 -4.206 1.00 97.75 145 MET A CA 1
ATOM 1111 C C . MET A 1 145 ? 1.658 -9.229 -2.700 1.00 97.75 145 MET A C 1
ATOM 1113 O O . MET A 1 145 ? 1.468 -10.230 -2.013 1.00 97.75 145 MET A O 1
ATOM 1117 N N . LEU A 1 146 ? 2.055 -8.070 -2.164 1.00 97.69 146 LEU A N 1
ATOM 1118 C CA . LEU A 1 146 ? 2.315 -7.909 -0.731 1.00 97.69 146 LEU A CA 1
ATOM 1119 C C . LEU A 1 146 ? 1.034 -8.052 0.112 1.00 97.69 146 LEU A C 1
ATOM 1121 O O . LEU A 1 146 ? 1.071 -8.651 1.184 1.00 97.69 146 LEU A O 1
ATOM 1125 N N . GLU A 1 147 ? -0.111 -7.562 -0.369 1.00 96.69 147 GLU A N 1
ATOM 1126 C CA . GLU A 1 147 ? -1.414 -7.800 0.267 1.00 96.69 147 GLU A CA 1
ATOM 1127 C C . GLU A 1 147 ? -1.751 -9.292 0.332 1.00 96.69 147 GLU A C 1
ATOM 1129 O O . GLU A 1 147 ? -2.193 -9.782 1.370 1.00 96.69 147 GLU A O 1
ATOM 1134 N N . ALA A 1 148 ? -1.570 -10.012 -0.782 1.00 96.38 148 ALA A N 1
ATOM 1135 C CA . ALA A 1 148 ? -1.824 -11.446 -0.842 1.00 96.38 148 ALA A CA 1
ATOM 1136 C C . ALA A 1 148 ? -0.927 -12.200 0.146 1.00 96.38 148 ALA A C 1
ATOM 1138 O O . ALA A 1 148 ? -1.435 -13.012 0.913 1.00 96.38 148 ALA A O 1
ATOM 1139 N N . PHE A 1 149 ? 0.356 -11.837 0.203 1.00 95.94 149 PHE A N 1
ATOM 1140 C CA . PHE A 1 149 ? 1.313 -12.379 1.162 1.00 95.94 149 PHE A CA 1
ATOM 1141 C C . PHE A 1 149 ? 0.867 -12.187 2.624 1.00 95.94 149 PHE A C 1
ATOM 1143 O O . PHE A 1 149 ? 0.872 -13.138 3.406 1.00 95.94 149 PHE A O 1
ATOM 1150 N N . ILE A 1 150 ? 0.432 -10.976 2.999 1.00 94.88 150 ILE A N 1
ATOM 1151 C CA . ILE A 1 150 ? -0.050 -10.691 4.363 1.00 94.88 150 ILE A CA 1
ATOM 1152 C C . ILE A 1 150 ? -1.327 -11.487 4.674 1.00 94.88 150 ILE A C 1
ATOM 1154 O O . ILE A 1 150 ? -1.478 -11.994 5.786 1.00 94.88 150 ILE A O 1
ATOM 1158 N N . ARG A 1 151 ? -2.244 -11.616 3.704 1.00 93.12 151 ARG A N 1
ATOM 1159 C CA . ARG A 1 151 ? -3.496 -12.374 3.873 1.00 93.12 151 ARG A CA 1
ATOM 1160 C C . ARG A 1 151 ? -3.255 -13.873 4.029 1.00 93.12 151 ARG A C 1
ATOM 1162 O O . ARG A 1 151 ? -3.870 -14.479 4.896 1.00 93.12 151 ARG A O 1
ATOM 1169 N N . GLU A 1 152 ? -2.376 -14.467 3.227 1.00 91.31 152 GLU A N 1
ATOM 1170 C CA . GLU A 1 152 ? -2.096 -15.911 3.251 1.00 91.31 152 GLU A CA 1
ATOM 1171 C C . GLU A 1 152 ? -1.473 -16.350 4.582 1.00 91.31 152 GLU A C 1
ATOM 1173 O O . GLU A 1 152 ? -1.836 -17.382 5.147 1.00 91.31 152 GLU A O 1
ATOM 1178 N N . ARG A 1 153 ? -0.614 -15.505 5.164 1.00 84.69 153 ARG A N 1
ATOM 1179 C CA . ARG A 1 153 ? 0.016 -15.753 6.471 1.00 84.69 153 ARG A CA 1
ATOM 1180 C C . ARG A 1 153 ? -0.965 -15.882 7.639 1.00 84.69 153 ARG A C 1
ATOM 1182 O O . ARG A 1 153 ? -0.587 -16.381 8.693 1.00 84.69 153 ARG A O 1
ATOM 1189 N N . ARG A 1 154 ? -2.224 -15.485 7.450 1.00 70.94 154 ARG A N 1
ATOM 1190 C CA . ARG A 1 154 ? -3.311 -15.656 8.419 1.00 70.94 154 ARG A CA 1
ATOM 1191 C C . ARG A 1 154 ? -3.667 -17.125 8.668 1.00 70.94 154 ARG A C 1
ATOM 1193 O O . ARG A 1 154 ? -4.066 -17.454 9.779 1.00 70.94 154 ARG A O 1
ATOM 1200 N N . GLU A 1 155 ? -3.611 -17.976 7.645 1.00 64.69 155 GLU A N 1
ATOM 1201 C CA . GLU A 1 155 ? -4.303 -19.276 7.672 1.00 64.69 155 GLU A CA 1
ATOM 1202 C C . GLU A 1 155 ? -3.490 -20.403 8.326 1.00 64.69 155 GLU A C 1
ATOM 1204 O O . GLU A 1 155 ? -4.066 -21.422 8.699 1.00 64.69 155 GLU A O 1
ATOM 1209 N N . GLY A 1 156 ? -2.173 -20.232 8.485 1.00 57.97 156 GLY A N 1
ATOM 1210 C CA . GLY A 1 156 ? -1.271 -21.330 8.857 1.00 57.97 156 GLY A CA 1
ATOM 1211 C C . GLY A 1 156 ? -0.611 -21.253 10.235 1.00 57.97 156 GLY A C 1
ATOM 1212 O O . GLY A 1 156 ? -0.102 -22.267 10.701 1.00 57.97 156 GLY A O 1
ATOM 1213 N N . GLU A 1 157 ? -0.585 -20.091 10.890 1.00 62.22 157 GLU A N 1
ATOM 1214 C CA . GLU A 1 157 ? 0.208 -19.885 12.109 1.00 62.22 157 GLU A CA 1
ATOM 1215 C C . GLU A 1 157 ? -0.672 -19.262 13.206 1.00 62.22 157 GLU A C 1
ATOM 1217 O O . GLU A 1 157 ? -0.796 -18.041 13.324 1.00 62.22 157 GLU A O 1
ATOM 1222 N N . GLU A 1 158 ? -1.297 -20.100 14.044 1.00 60.31 158 GLU A N 1
ATOM 1223 C CA . GLU A 1 158 ? -1.655 -19.640 15.386 1.00 60.31 158 GLU A CA 1
ATOM 1224 C C . GLU A 1 158 ? -0.337 -19.313 16.088 1.00 60.31 158 GLU A C 1
ATOM 1226 O O . GLU A 1 158 ? 0.486 -20.194 16.331 1.00 60.31 158 GLU A O 1
ATOM 1231 N N . PHE A 1 159 ? -0.091 -18.027 16.346 1.00 61.31 159 PHE A N 1
ATOM 1232 C CA . PHE A 1 159 ? 1.081 -17.578 17.093 1.00 61.31 159 PHE A CA 1
ATOM 1233 C C . PHE A 1 159 ? 0.951 -18.027 18.555 1.00 61.31 159 PHE A C 1
ATOM 1235 O O . PHE A 1 159 ? 0.626 -17.233 19.441 1.00 61.31 159 PHE A O 1
ATOM 1242 N N . GLU A 1 160 ? 1.181 -19.315 18.808 1.00 53.91 160 GLU A N 1
ATOM 1243 C CA . GLU A 1 160 ? 1.337 -19.890 20.137 1.00 53.91 160 GLU A CA 1
ATOM 1244 C C . GLU A 1 160 ? 2.672 -19.403 20.713 1.00 53.91 160 GLU A C 1
ATOM 1246 O O . GLU A 1 160 ? 3.713 -20.050 20.627 1.00 53.91 160 GLU A O 1
ATOM 1251 N N . GLY A 1 161 ? 2.673 -18.179 21.241 1.00 61.03 161 GLY A N 1
ATOM 1252 C CA . GLY A 1 161 ? 3.876 -17.587 21.806 1.00 61.03 161 GLY A CA 1
ATOM 1253 C C . GLY A 1 161 ? 3.721 -16.134 22.238 1.00 61.03 161 GLY A C 1
ATOM 1254 O O . GLY A 1 161 ? 2.986 -15.328 21.658 1.00 61.03 161 GLY A O 1
ATOM 1255 N N . GLU A 1 162 ? 4.443 -15.787 23.298 1.00 54.69 162 GLU A N 1
ATOM 1256 C CA . GLU A 1 162 ? 4.437 -14.454 23.895 1.00 54.69 162 GLU A CA 1
ATOM 1257 C C . GLU A 1 162 ? 5.348 -13.461 23.148 1.00 54.69 162 GLU A C 1
ATOM 1259 O O . GLU A 1 162 ? 5.145 -12.257 23.263 1.00 54.69 162 GLU A O 1
ATOM 1264 N N . LEU A 1 163 ? 6.299 -13.904 22.316 1.00 54.28 163 LEU A N 1
ATOM 1265 C CA . LEU A 1 163 ? 7.285 -12.990 21.732 1.00 54.28 163 LEU A CA 1
ATOM 1266 C C . LEU A 1 163 ? 7.706 -13.349 20.306 1.00 54.28 163 LEU A C 1
ATOM 1268 O O . LEU A 1 163 ? 8.621 -14.134 20.089 1.00 54.28 163 LEU A O 1
ATOM 1272 N N . SER A 1 164 ? 7.071 -12.684 19.348 1.00 61.94 164 SER A N 1
ATOM 1273 C CA . SER A 1 164 ? 7.663 -12.017 18.175 1.00 61.94 164 SER A CA 1
ATOM 1274 C C . SER A 1 164 ? 6.726 -12.154 16.983 1.00 61.94 164 SER A C 1
ATOM 1276 O O . SER A 1 164 ? 6.309 -13.241 16.600 1.00 61.94 164 SER A O 1
ATOM 1278 N N . LEU A 1 165 ? 6.335 -11.008 16.440 1.00 69.88 165 LEU A N 1
ATOM 1279 C CA . LEU A 1 165 ? 5.579 -10.943 15.199 1.00 69.88 165 LEU A CA 1
ATOM 1280 C C . LEU A 1 165 ? 6.485 -11.412 14.059 1.00 69.88 165 LEU A C 1
ATOM 1282 O O . LEU A 1 165 ? 7.688 -11.119 14.104 1.00 69.88 165 LEU A O 1
ATOM 1286 N N . PRO A 1 166 ? 5.946 -12.075 13.024 1.00 83.94 166 PRO A N 1
ATOM 1287 C CA . PRO A 1 166 ? 6.719 -12.363 11.829 1.00 83.94 166 PRO A CA 1
ATOM 1288 C C . PRO A 1 166 ? 7.281 -11.061 11.255 1.00 83.94 166 PRO A C 1
ATOM 1290 O O . PRO A 1 166 ? 6.546 -10.154 10.855 1.00 83.94 166 PRO A O 1
ATOM 1293 N N . THR A 1 167 ? 8.608 -10.943 11.280 1.00 90.62 167 THR A N 1
ATOM 1294 C CA . THR A 1 167 ? 9.330 -9.726 10.877 1.00 90.62 167 THR A CA 1
ATOM 1295 C C . THR A 1 167 ? 9.050 -9.355 9.418 1.00 90.62 167 THR A C 1
ATOM 1297 O O . THR A 1 167 ? 9.045 -8.182 9.054 1.00 90.62 167 THR A O 1
ATOM 1300 N N . ASP A 1 168 ? 8.779 -10.354 8.588 1.00 94.31 168 ASP A N 1
ATOM 1301 C CA . ASP A 1 168 ? 8.386 -10.233 7.189 1.00 94.31 168 ASP A CA 1
ATOM 1302 C C . ASP A 1 168 ? 6.988 -9.621 7.006 1.00 94.31 168 ASP A C 1
ATOM 1304 O O . ASP A 1 168 ? 6.835 -8.722 6.185 1.00 94.31 168 ASP A O 1
ATOM 1308 N N . VAL A 1 169 ? 5.974 -10.028 7.776 1.00 94.00 169 VAL A N 1
ATOM 1309 C CA . VAL A 1 169 ? 4.620 -9.441 7.696 1.00 94.00 169 VAL A CA 1
ATOM 1310 C C . VAL A 1 169 ? 4.656 -7.967 8.088 1.00 94.00 169 VAL A C 1
ATOM 1312 O O . VAL A 1 169 ? 4.086 -7.116 7.403 1.00 94.00 169 VAL A O 1
ATOM 1315 N N . GLU A 1 170 ? 5.379 -7.642 9.158 1.00 93.31 170 GLU A N 1
ATOM 1316 C CA . GLU A 1 170 ? 5.550 -6.259 9.591 1.00 93.31 170 GLU A CA 1
ATOM 1317 C C . GLU A 1 170 ? 6.301 -5.419 8.544 1.00 93.31 170 GLU A C 1
ATOM 1319 O O . GLU A 1 170 ? 5.923 -4.279 8.248 1.00 93.31 170 GLU A O 1
ATOM 1324 N N . MET A 1 171 ? 7.341 -5.994 7.936 1.00 95.69 171 MET A N 1
ATOM 1325 C CA . MET A 1 171 ? 8.075 -5.360 6.848 1.00 95.69 171 MET A CA 1
ATOM 1326 C C . MET A 1 171 ? 7.173 -5.119 5.636 1.00 95.69 171 MET A C 1
ATOM 1328 O O . MET A 1 171 ? 7.155 -4.001 5.122 1.00 95.69 171 MET A O 1
ATOM 1332 N N . ALA A 1 172 ? 6.390 -6.115 5.215 1.00 96.88 172 ALA A N 1
ATOM 1333 C CA . ALA A 1 172 ? 5.450 -5.999 4.104 1.00 96.88 172 ALA A CA 1
ATOM 1334 C C . ALA A 1 172 ? 4.425 -4.885 4.355 1.00 96.88 172 ALA A C 1
ATOM 1336 O O . ALA A 1 172 ? 4.249 -4.016 3.502 1.00 96.88 172 ALA A O 1
ATOM 1337 N N . LEU A 1 173 ? 3.820 -4.840 5.548 1.00 96.00 173 LEU A N 1
ATOM 1338 C CA . LEU A 1 173 ? 2.890 -3.777 5.946 1.00 96.00 173 LEU A CA 1
ATOM 1339 C C . LEU A 1 173 ? 3.537 -2.390 5.869 1.00 96.00 173 LEU A C 1
ATOM 1341 O O . LEU A 1 173 ? 2.948 -1.459 5.319 1.00 96.00 173 LEU A O 1
ATOM 1345 N N . SER A 1 174 ? 4.760 -2.253 6.387 1.00 95.94 174 SER A N 1
ATOM 1346 C CA . SER A 1 174 ? 5.505 -0.991 6.345 1.00 95.94 174 SER A CA 1
ATOM 1347 C C . SER A 1 174 ? 5.810 -0.552 4.908 1.00 95.94 174 SER A C 1
ATOM 1349 O O . SER A 1 174 ? 5.661 0.629 4.591 1.00 95.94 174 SER A O 1
ATOM 1351 N N . GLN A 1 175 ? 6.185 -1.487 4.024 1.00 96.88 175 GLN A N 1
ATOM 1352 C CA . GLN A 1 175 ? 6.441 -1.187 2.613 1.00 96.88 175 GLN A CA 1
ATOM 1353 C C . GLN A 1 175 ? 5.162 -0.787 1.873 1.00 96.88 175 GLN A C 1
ATOM 1355 O O . GLN A 1 175 ? 5.157 0.261 1.236 1.00 96.88 175 GLN A O 1
ATOM 1360 N N . ILE A 1 176 ? 4.057 -1.533 2.017 1.00 96.56 176 ILE A N 1
ATOM 1361 C CA . ILE A 1 176 ? 2.766 -1.160 1.408 1.00 96.56 176 ILE A CA 1
ATOM 1362 C C . ILE A 1 176 ? 2.342 0.237 1.866 1.00 96.56 176 ILE A C 1
ATOM 1364 O O . ILE A 1 176 ? 1.948 1.066 1.047 1.00 96.56 176 ILE A O 1
ATOM 1368 N N . ARG A 1 177 ? 2.450 0.531 3.167 1.00 95.94 177 ARG A N 1
ATOM 1369 C CA . ARG A 1 177 ? 2.138 1.857 3.714 1.00 95.94 177 ARG A CA 1
ATOM 1370 C C . ARG A 1 177 ? 2.963 2.957 3.044 1.00 9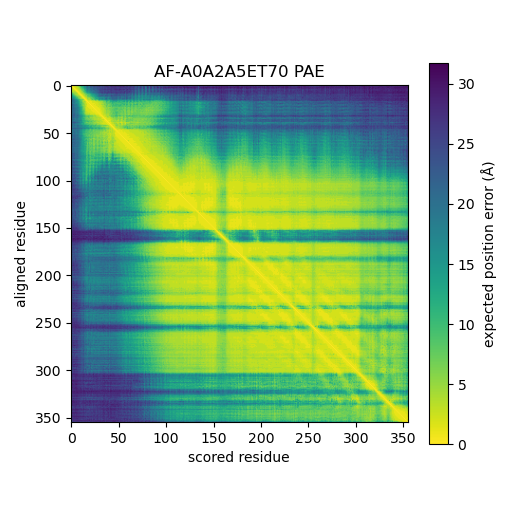5.94 177 ARG A C 1
ATOM 1372 O O . ARG A 1 177 ? 2.412 3.983 2.665 1.00 95.94 177 ARG A O 1
ATOM 1379 N N . ASN A 1 178 ? 4.271 2.754 2.902 1.00 95.44 178 ASN A N 1
ATOM 1380 C CA . ASN A 1 178 ? 5.152 3.748 2.291 1.00 95.44 178 ASN A CA 1
ATOM 1381 C C . ASN A 1 178 ? 4.856 3.932 0.796 1.00 95.44 178 ASN A C 1
ATOM 1383 O O . ASN A 1 178 ? 4.776 5.066 0.336 1.00 95.44 178 ASN A O 1
ATOM 1387 N N . LEU A 1 179 ? 4.640 2.836 0.066 1.00 94.62 179 LEU A N 1
ATOM 1388 C CA . LEU A 1 179 ? 4.305 2.861 -1.359 1.00 94.62 179 LEU A CA 1
ATOM 1389 C C . LEU A 1 179 ? 2.973 3.561 -1.625 1.00 94.62 179 LEU A C 1
ATOM 1391 O O . LEU A 1 179 ? 2.825 4.230 -2.635 1.00 94.62 179 LEU A O 1
ATOM 1395 N N . THR A 1 180 ? 2.002 3.417 -0.722 1.00 94.19 180 THR A N 1
ATOM 1396 C CA . THR A 1 180 ? 0.639 3.934 -0.921 1.00 94.19 180 THR A CA 1
ATOM 1397 C C . THR A 1 180 ? 0.430 5.359 -0.406 1.00 94.19 180 THR A C 1
ATOM 1399 O O . THR A 1 180 ? -0.588 5.969 -0.734 1.00 94.19 180 THR A O 1
ATOM 1402 N N . ALA A 1 181 ? 1.375 5.915 0.363 1.00 90.56 181 ALA A N 1
ATOM 1403 C CA . ALA A 1 181 ? 1.196 7.164 1.107 1.00 90.56 181 ALA A CA 1
ATOM 1404 C C . ALA A 1 181 ? 0.764 8.359 0.237 1.00 90.56 181 ALA A C 1
ATOM 1406 O O . ALA A 1 181 ? -0.097 9.130 0.667 1.00 90.56 181 ALA A O 1
ATOM 1407 N N . ASP A 1 182 ? 1.310 8.470 -0.976 1.00 86.75 182 ASP A N 1
ATOM 1408 C CA . ASP A 1 182 ? 1.100 9.608 -1.885 1.00 86.75 182 ASP A CA 1
ATOM 1409 C C . ASP A 1 182 ? 0.509 9.189 -3.242 1.00 86.75 182 ASP A C 1
ATOM 1411 O O . ASP A 1 182 ? 0.608 9.912 -4.231 1.00 86.75 182 ASP A O 1
ATOM 1415 N N . THR A 1 183 ? -0.110 8.009 -3.306 1.00 85.31 183 THR A N 1
ATOM 1416 C CA . THR A 1 183 ? -0.565 7.423 -4.575 1.00 85.31 183 THR A CA 1
ATOM 1417 C C . THR A 1 183 ? -2.083 7.394 -4.675 1.00 85.31 183 THR A C 1
ATOM 1419 O O . THR A 1 183 ? -2.795 7.289 -3.676 1.00 85.31 183 THR A O 1
ATOM 1422 N N . HIS A 1 184 ? -2.593 7.445 -5.905 1.00 86.38 184 HIS A N 1
ATOM 1423 C CA . HIS A 1 184 ? -4.018 7.280 -6.203 1.00 86.38 184 HIS A CA 1
ATOM 1424 C C . HIS A 1 184 ? -4.414 5.811 -6.381 1.00 86.38 184 HIS A C 1
ATOM 1426 O O . HIS A 1 184 ? -5.418 5.515 -7.034 1.00 86.38 184 HIS A O 1
ATOM 1432 N N . LEU A 1 185 ? -3.630 4.883 -5.822 1.00 86.06 185 LEU A N 1
ATOM 1433 C CA . LEU A 1 185 ? -4.008 3.481 -5.819 1.00 86.06 185 LEU A CA 1
ATOM 1434 C C . LEU A 1 185 ? -5.376 3.330 -5.150 1.00 86.06 185 LEU A C 1
ATOM 1436 O O . LEU A 1 185 ? -5.707 4.012 -4.173 1.00 86.06 185 LEU A O 1
ATOM 1440 N N . GLY A 1 186 ? -6.178 2.420 -5.703 1.00 88.69 186 GLY A N 1
ATOM 1441 C CA . GLY A 1 186 ? -7.415 1.990 -5.064 1.00 88.69 186 GLY A CA 1
ATOM 1442 C C . GLY A 1 186 ? -7.156 1.426 -3.661 1.00 88.69 186 GLY A C 1
ATOM 1443 O O . GLY A 1 186 ? -6.005 1.262 -3.254 1.00 88.69 186 GLY A O 1
ATOM 1444 N N . PRO A 1 187 ? -8.219 1.097 -2.913 1.00 93.31 187 PRO A N 1
ATOM 1445 C CA . PRO A 1 187 ? -8.069 0.704 -1.526 1.00 93.31 187 PRO A CA 1
ATOM 1446 C C . PRO A 1 187 ? -7.158 -0.518 -1.369 1.00 93.31 187 PRO A C 1
ATOM 1448 O O . PRO A 1 187 ? -7.302 -1.522 -2.088 1.00 93.31 187 PRO A O 1
ATOM 1451 N N . VAL A 1 188 ? -6.235 -0.414 -0.410 1.00 96.69 188 VAL A N 1
ATOM 1452 C CA . VAL A 1 188 ? -5.352 -1.508 -0.013 1.00 96.69 188 VAL A CA 1
ATOM 1453 C C . VAL A 1 188 ? -6.176 -2.503 0.781 1.00 96.69 188 VAL A C 1
ATOM 1455 O O . VAL A 1 188 ? -6.760 -2.151 1.806 1.00 96.69 188 VAL A O 1
ATOM 1458 N N . ASN A 1 189 ? -6.252 -3.742 0.311 1.00 96.81 189 ASN A N 1
ATOM 1459 C CA . ASN A 1 189 ? -7.157 -4.722 0.890 1.00 96.81 189 ASN A CA 1
ATOM 1460 C C . ASN A 1 189 ? -6.460 -5.635 1.907 1.00 96.81 189 ASN A C 1
ATOM 1462 O O . ASN A 1 189 ? -5.871 -6.653 1.539 1.00 96.81 189 ASN A O 1
ATOM 1466 N N . LEU A 1 190 ? -6.587 -5.294 3.189 1.00 95.88 190 LEU A N 1
ATOM 1467 C CA . LEU A 1 190 ? -6.151 -6.101 4.333 1.00 95.88 190 LEU A CA 1
ATOM 1468 C C . LEU A 1 190 ? -7.346 -6.715 5.078 1.00 95.88 190 LEU A C 1
ATOM 1470 O O . LEU A 1 190 ? -7.277 -6.967 6.285 1.00 95.88 190 LEU A O 1
ATOM 1474 N N . ASN A 1 191 ? -8.454 -6.942 4.367 1.00 94.62 191 ASN A N 1
ATOM 1475 C CA . ASN A 1 191 ? -9.627 -7.546 4.963 1.00 94.62 191 ASN A CA 1
ATOM 1476 C C . ASN A 1 191 ? -9.311 -8.951 5.487 1.00 94.62 191 ASN A C 1
ATOM 1478 O O . ASN A 1 191 ? -8.572 -9.724 4.874 1.00 94.62 191 ASN A O 1
ATOM 1482 N N . LYS A 1 192 ? -9.883 -9.284 6.644 1.00 92.69 192 LYS A N 1
ATOM 1483 C CA . LYS A 1 192 ? -9.709 -10.570 7.323 1.00 92.69 192 LYS A CA 1
ATOM 1484 C C . LYS A 1 192 ? -8.256 -10.904 7.690 1.00 92.69 192 LYS A C 1
ATOM 1486 O O . LYS A 1 192 ? -8.001 -12.034 8.083 1.00 92.69 192 LYS A O 1
ATOM 1491 N N . CYS A 1 193 ? -7.303 -9.976 7.600 1.00 92.25 193 CYS A N 1
ATOM 1492 C CA . CYS A 1 193 ? -5.918 -10.231 8.002 1.00 92.25 193 CYS A CA 1
ATOM 1493 C C . CYS A 1 193 ? -5.792 -10.432 9.519 1.00 92.25 193 CYS A C 1
ATOM 1495 O O . CYS A 1 193 ? -6.491 -9.786 10.299 1.00 92.25 193 CYS A O 1
ATOM 1497 N N . ASN A 1 194 ? -4.844 -11.273 9.941 1.00 90.75 194 ASN A N 1
ATOM 1498 C CA . ASN A 1 194 ? -4.399 -11.318 11.331 1.00 90.75 194 ASN A CA 1
ATOM 1499 C C . ASN A 1 194 ? -3.281 -10.286 11.523 1.00 90.75 194 ASN A C 1
ATOM 1501 O O . ASN A 1 194 ? -2.137 -10.500 11.131 1.00 90.75 194 ASN A O 1
ATOM 1505 N N . LEU A 1 195 ? -3.640 -9.144 12.095 1.00 91.56 195 LEU A N 1
ATOM 1506 C CA . LEU A 1 195 ? -2.755 -8.022 12.399 1.00 91.56 195 LEU A CA 1
ATOM 1507 C C . LEU A 1 195 ? -2.578 -7.861 13.918 1.00 91.56 195 LEU A C 1
ATOM 1509 O O . LEU A 1 195 ? -2.222 -6.783 14.407 1.00 91.56 195 LEU A O 1
ATOM 1513 N N . LYS A 1 196 ? -2.826 -8.933 14.679 1.00 88.75 196 LYS A N 1
ATOM 1514 C CA . LYS A 1 196 ? -2.704 -8.950 16.132 1.00 88.75 196 LYS A CA 1
ATOM 1515 C C . LYS A 1 196 ? -1.295 -8.532 16.536 1.00 88.75 196 LYS A C 1
ATOM 1517 O O . LYS A 1 196 ? -0.315 -9.014 15.981 1.00 88.75 196 LYS A O 1
ATOM 1522 N N . ARG A 1 197 ? -1.191 -7.626 17.512 1.00 87.38 197 ARG A N 1
ATOM 1523 C CA . ARG A 1 197 ? 0.063 -7.045 18.034 1.00 87.38 197 ARG A CA 1
ATOM 1524 C C . ARG A 1 197 ? 0.894 -6.239 17.018 1.00 87.38 197 ARG A C 1
ATOM 1526 O O . ARG A 1 197 ? 1.928 -5.705 17.408 1.00 87.38 197 ARG A O 1
ATOM 1533 N N . MET A 1 198 ? 0.455 -6.066 15.767 1.00 90.25 198 MET A N 1
ATOM 1534 C CA . MET A 1 198 ? 1.223 -5.337 14.747 1.00 90.25 198 MET A CA 1
ATOM 1535 C C . MET A 1 198 ? 1.399 -3.855 15.082 1.00 90.25 198 MET A C 1
ATOM 1537 O O . MET A 1 198 ? 0.531 -3.220 15.683 1.00 90.25 198 MET A O 1
ATOM 1541 N N . ARG A 1 199 ? 2.520 -3.272 14.641 1.00 92.25 199 ARG A N 1
ATOM 1542 C CA . ARG A 1 199 ? 2.761 -1.827 14.738 1.00 92.25 199 ARG A CA 1
ATOM 1543 C C . ARG A 1 199 ? 2.068 -1.093 13.596 1.00 92.25 199 ARG A C 1
ATOM 1545 O O . ARG A 1 199 ? 2.617 -0.930 12.510 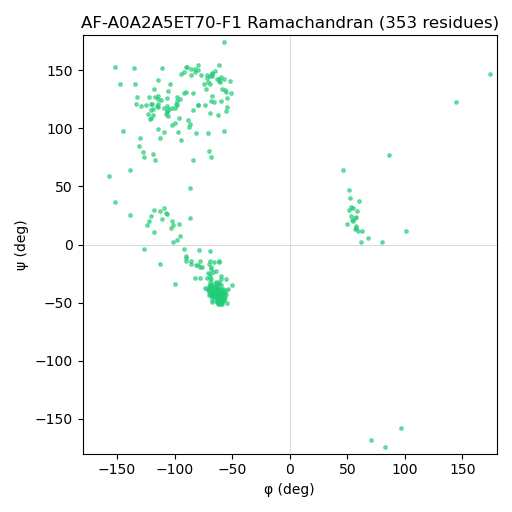1.00 92.25 199 ARG A O 1
ATOM 1552 N N . LEU A 1 200 ? 0.873 -0.588 13.867 1.00 93.88 200 LEU A N 1
ATOM 1553 C CA . LEU A 1 200 ? 0.077 0.218 12.947 1.00 93.88 200 LEU A CA 1
ATOM 1554 C C . LEU A 1 200 ? 0.442 1.710 13.022 1.00 93.88 200 LEU A C 1
ATOM 1556 O O . LEU A 1 200 ? -0.426 2.562 13.149 1.00 93.88 200 LEU A O 1
ATOM 1560 N N . ILE A 1 201 ? 1.731 2.047 12.963 1.00 93.69 201 ILE A N 1
ATOM 1561 C CA . ILE A 1 201 ? 2.228 3.428 13.118 1.00 93.69 201 ILE A CA 1
ATOM 1562 C C . ILE A 1 201 ? 2.284 4.133 11.752 1.00 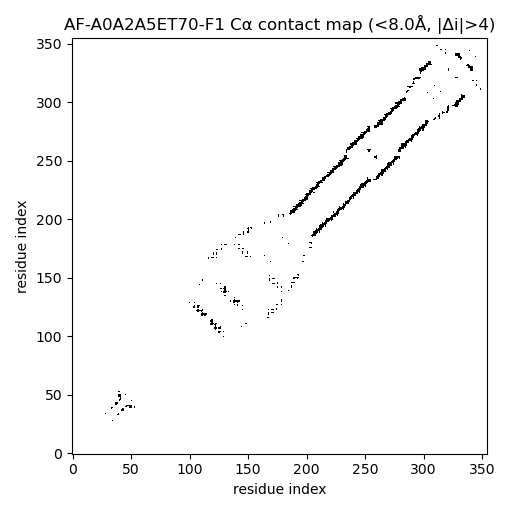93.69 201 ILE A C 1
ATOM 1564 O O . ILE A 1 201 ? 2.488 3.489 10.722 1.00 93.69 201 ILE A O 1
ATOM 1568 N N . GLY A 1 202 ? 2.155 5.461 11.729 1.00 94.56 202 GLY A N 1
ATOM 1569 C CA . GLY A 1 202 ? 2.308 6.280 10.521 1.00 94.56 202 GLY A CA 1
ATOM 1570 C C . GLY A 1 202 ? 0.980 6.608 9.841 1.00 94.56 202 GLY A C 1
ATOM 1571 O O . GLY A 1 202 ? -0.063 6.625 10.491 1.00 94.56 202 GLY A O 1
ATOM 1572 N N . ARG A 1 203 ? 1.028 6.928 8.543 1.00 96.31 203 ARG A N 1
ATOM 1573 C CA . ARG A 1 203 ? -0.144 7.313 7.744 1.00 96.31 203 ARG A CA 1
ATOM 1574 C C . ARG A 1 203 ? -0.670 6.116 6.949 1.00 96.31 203 ARG A C 1
ATOM 1576 O O . ARG A 1 203 ? 0.088 5.509 6.206 1.00 96.31 203 ARG A O 1
ATOM 1583 N N . TRP A 1 204 ? -1.958 5.836 7.082 1.00 96.12 204 TRP A N 1
ATOM 1584 C CA . TRP A 1 204 ? -2.692 4.762 6.423 1.00 96.12 204 TRP A CA 1
ATOM 1585 C C . TRP A 1 204 ? -3.805 5.400 5.596 1.00 96.12 204 TRP A C 1
ATOM 1587 O O . TRP A 1 204 ? -4.753 5.933 6.166 1.00 96.12 204 TRP A O 1
ATOM 1597 N N . ASN A 1 205 ? -3.672 5.384 4.272 1.00 95.81 205 ASN A N 1
ATOM 1598 C CA . ASN A 1 205 ? -4.624 6.010 3.356 1.00 95.81 205 ASN A CA 1
ATOM 1599 C C . ASN A 1 205 ? -5.355 4.935 2.552 1.00 95.81 205 ASN A C 1
ATOM 1601 O O . ASN A 1 205 ? -4.705 4.144 1.875 1.00 95.81 205 ASN A O 1
ATOM 1605 N N . ASN A 1 206 ? -6.688 4.928 2.589 1.00 96.12 206 ASN A N 1
ATOM 1606 C CA . ASN A 1 206 ? -7.519 3.994 1.823 1.00 96.12 206 ASN A CA 1
ATOM 1607 C C . ASN A 1 206 ? -7.266 2.510 2.167 1.00 96.12 206 ASN A C 1
ATOM 1609 O O . ASN A 1 206 ? -7.282 1.660 1.280 1.00 96.12 206 ASN A O 1
ATOM 1613 N N . PHE A 1 207 ? -7.014 2.170 3.434 1.00 97.25 207 PHE A N 1
ATOM 1614 C CA . PHE A 1 207 ? -6.842 0.770 3.842 1.00 97.25 207 PHE A CA 1
ATOM 1615 C C . PHE A 1 207 ? -8.178 0.151 4.248 1.00 97.25 207 PHE A C 1
ATOM 1617 O O . PHE A 1 207 ? -8.915 0.713 5.055 1.00 97.25 207 PHE A O 1
ATOM 1624 N N . ASN A 1 208 ? -8.468 -1.032 3.721 1.00 97.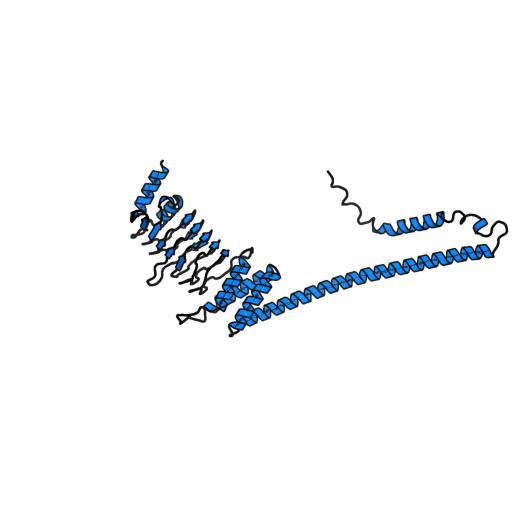31 208 ASN A N 1
ATOM 1625 C CA . ASN A 1 208 ? -9.592 -1.851 4.139 1.00 97.31 208 ASN A CA 1
ATOM 1626 C C . ASN A 1 208 ? -9.120 -2.886 5.171 1.00 97.31 208 ASN A C 1
ATOM 1628 O O . ASN A 1 208 ? -8.424 -3.834 4.817 1.00 97.31 208 ASN A O 1
ATOM 1632 N N . PHE A 1 209 ? -9.509 -2.693 6.427 1.00 96.38 209 PHE A N 1
ATOM 1633 C CA . PHE A 1 209 ? -9.314 -3.596 7.563 1.00 96.38 209 PHE A CA 1
ATOM 1634 C C . PHE A 1 209 ? -10.595 -4.373 7.913 1.00 96.38 209 PHE A C 1
ATOM 1636 O O . PHE A 1 209 ? -10.717 -4.866 9.033 1.00 96.38 209 PHE A O 1
ATOM 1643 N N . ASP A 1 210 ? -11.557 -4.490 6.992 1.00 95.38 210 ASP A N 1
ATOM 1644 C CA . ASP A 1 210 ? -12.818 -5.189 7.243 1.00 95.38 210 ASP A CA 1
ATOM 1645 C C . ASP A 1 210 ? -12.577 -6.620 7.747 1.00 95.38 210 ASP A C 1
ATOM 1647 O O . ASP A 1 210 ? -11.861 -7.406 7.124 1.00 95.38 210 ASP A O 1
ATOM 1651 N N . SER A 1 211 ? -13.167 -6.971 8.888 1.00 94.12 211 SER A N 1
ATOM 1652 C CA . SER A 1 211 ? -13.006 -8.248 9.586 1.00 94.12 211 SER A CA 1
ATOM 1653 C C . SER A 1 211 ? -11.557 -8.605 9.965 1.00 94.12 211 SER A C 1
ATOM 1655 O O . SER A 1 211 ? -11.274 -9.773 10.239 1.00 94.12 211 SER A O 1
ATOM 1657 N N . ALA A 1 212 ? -10.615 -7.657 9.940 1.00 93.69 212 ALA A N 1
ATOM 1658 C CA . ALA A 1 212 ? -9.241 -7.903 10.370 1.00 93.69 212 ALA A CA 1
ATOM 1659 C C . ALA A 1 212 ? -9.165 -8.044 11.900 1.00 93.69 212 ALA A C 1
ATOM 1661 O O . ALA A 1 212 ? -9.839 -7.323 12.638 1.00 93.69 212 ALA A O 1
ATOM 1662 N N . ASP A 1 213 ? -8.305 -8.940 12.385 1.00 91.19 213 ASP A N 1
ATOM 1663 C CA . ASP A 1 213 ? -7.970 -9.012 13.807 1.00 91.19 213 ASP A CA 1
ATOM 1664 C C . ASP A 1 213 ? -6.823 -8.040 14.092 1.00 91.19 213 ASP A C 1
ATOM 1666 O O . ASP A 1 213 ? -5.674 -8.316 13.761 1.00 91.19 213 ASP A O 1
ATOM 1670 N N . ILE A 1 214 ? -7.131 -6.894 14.697 1.00 91.94 214 ILE A N 1
ATOM 1671 C CA . ILE A 1 214 ? -6.142 -5.894 15.130 1.00 91.94 214 ILE A CA 1
ATOM 1672 C C . ILE A 1 214 ? -5.974 -5.890 16.656 1.00 91.94 214 ILE A C 1
ATOM 1674 O O . ILE A 1 214 ? -5.575 -4.883 17.249 1.00 91.94 214 ILE A O 1
ATOM 1678 N N . SER A 1 215 ? -6.252 -7.024 17.312 1.00 87.88 215 SER A N 1
ATOM 1679 C CA . SER A 1 215 ? -6.120 -7.168 18.765 1.00 87.88 215 SER A CA 1
ATOM 1680 C C . SER A 1 215 ? -4.715 -6.807 19.230 1.00 87.88 215 SER A C 1
ATOM 1682 O O . SER A 1 215 ? -3.721 -7.294 18.697 1.00 87.88 215 SER A O 1
ATOM 1684 N N . HIS A 1 216 ? -4.605 -5.972 20.261 1.00 86.75 216 HIS A N 1
ATOM 1685 C CA . HIS A 1 216 ? -3.317 -5.524 20.816 1.00 86.75 216 HIS A CA 1
ATOM 1686 C C . HIS A 1 216 ? -2.373 -4.819 19.821 1.00 86.75 216 HIS A C 1
ATOM 1688 O O . HIS A 1 216 ? -1.188 -4.670 20.126 1.00 86.75 216 HIS A O 1
ATOM 1694 N N . ALA A 1 217 ? -2.846 -4.403 18.642 1.00 89.94 217 ALA A N 1
ATOM 1695 C CA . ALA A 1 217 ? -2.023 -3.655 17.701 1.00 89.94 217 ALA A CA 1
ATOM 1696 C C . ALA A 1 217 ? -1.549 -2.328 18.320 1.00 89.94 217 ALA A C 1
ATOM 1698 O O . ALA A 1 217 ? -2.299 -1.634 19.009 1.00 89.94 217 ALA A O 1
ATOM 1699 N N . GLN A 1 218 ? -0.293 -1.963 18.065 1.00 90.62 218 GLN A N 1
ATOM 1700 C CA . GLN A 1 218 ? 0.287 -0.703 18.518 1.00 90.62 218 GLN A CA 1
ATOM 1701 C C . GLN A 1 218 ? 0.027 0.382 17.478 1.00 90.62 218 GLN A C 1
ATOM 1703 O O . GLN A 1 218 ? 0.658 0.413 16.426 1.00 90.62 218 GLN A O 1
ATOM 1708 N N . SER A 1 219 ? -0.877 1.300 17.782 1.00 91.81 219 SER A N 1
ATOM 1709 C CA . SER A 1 219 ? -1.335 2.352 16.865 1.00 91.81 219 SER A CA 1
ATOM 1710 C C . SER A 1 219 ? -1.024 3.756 17.390 1.00 91.81 219 SER A C 1
ATOM 1712 O O . SER A 1 219 ? -1.749 4.715 17.115 1.00 91.81 219 SER A O 1
ATOM 1714 N N . GLN A 1 220 ? 0.059 3.884 18.168 1.00 94.12 220 GLN A N 1
ATOM 1715 C CA . GLN A 1 220 ? 0.438 5.162 18.756 1.00 94.12 220 GLN A CA 1
ATOM 1716 C C . GLN A 1 220 ? 0.701 6.202 17.664 1.00 94.12 220 GLN A C 1
ATOM 1718 O O . GLN A 1 220 ? 1.547 5.994 16.792 1.00 94.12 220 GLN A O 1
ATOM 1723 N N . SER A 1 221 ? -0.021 7.322 17.729 1.00 94.50 221 SER A N 1
ATOM 1724 C CA . SER A 1 221 ? 0.103 8.432 16.773 1.00 94.50 221 SER A CA 1
ATOM 1725 C C . SER A 1 221 ? -0.147 8.032 15.312 1.00 94.50 221 SER A C 1
ATOM 1727 O O . SER A 1 221 ? 0.341 8.686 14.387 1.00 94.50 221 SER A O 1
ATOM 1729 N N . ALA A 1 222 ? -0.888 6.947 15.087 1.00 96.88 222 ALA A N 1
ATOM 1730 C CA . ALA A 1 222 ? -1.291 6.518 13.757 1.00 96.88 222 ALA A CA 1
ATOM 1731 C C . ALA A 1 222 ? -2.316 7.487 13.156 1.00 96.88 222 ALA A C 1
ATOM 1733 O O . ALA A 1 222 ? -3.164 8.021 13.868 1.00 96.88 222 ALA A O 1
ATOM 1734 N N . ARG A 1 223 ? -2.271 7.696 11.840 1.00 97.62 223 ARG A N 1
ATOM 1735 C CA . ARG A 1 223 ? -3.282 8.454 11.100 1.00 97.62 223 ARG A CA 1
ATOM 1736 C C . ARG A 1 223 ? -3.940 7.554 10.069 1.00 97.62 223 ARG A C 1
ATOM 1738 O O . ARG A 1 223 ? -3.272 7.127 9.137 1.00 97.62 223 ARG A O 1
ATOM 1745 N N . PHE A 1 224 ? -5.233 7.319 10.220 1.00 97.38 224 PHE A N 1
ATOM 1746 C CA . PHE A 1 224 ? -6.063 6.543 9.312 1.00 97.38 224 PHE A CA 1
ATOM 1747 C C . PHE A 1 224 ? -6.963 7.499 8.531 1.00 97.38 224 PHE A C 1
ATOM 1749 O O . PHE A 1 224 ? -7.803 8.178 9.116 1.00 97.38 224 PHE A O 1
ATOM 1756 N N . TYR A 1 225 ? -6.756 7.585 7.222 1.00 96.88 225 TYR A N 1
ATOM 1757 C CA . TYR A 1 225 ? -7.530 8.422 6.316 1.00 96.88 225 TYR A CA 1
ATOM 1758 C C . TYR A 1 225 ? -8.308 7.537 5.346 1.00 96.88 225 TYR A C 1
ATOM 1760 O O . TYR A 1 225 ? -7.712 6.763 4.595 1.00 96.88 225 TYR A O 1
ATOM 1768 N N . ASN A 1 226 ? -9.634 7.673 5.346 1.00 96.81 226 ASN A N 1
ATOM 1769 C CA . ASN A 1 226 ? -10.538 6.884 4.509 1.00 96.81 226 ASN A CA 1
ATOM 1770 C C . ASN A 1 226 ? -10.309 5.365 4.654 1.00 96.81 226 ASN A C 1
ATOM 1772 O O . ASN A 1 226 ? -10.304 4.623 3.672 1.00 96.81 226 ASN A O 1
ATOM 1776 N N . CYS A 1 227 ? -10.058 4.907 5.883 1.00 97.44 227 CYS A N 1
ATOM 1777 C CA . CYS A 1 227 ? -9.888 3.489 6.182 1.00 97.44 227 CYS A CA 1
ATOM 1778 C C . CYS A 1 227 ? -11.219 2.849 6.585 1.00 97.44 227 CYS A C 1
ATOM 1780 O O . CYS A 1 227 ? -12.058 3.495 7.215 1.00 97.44 227 CYS A O 1
ATOM 1782 N N . ASP A 1 228 ? -11.391 1.572 6.267 1.00 97.56 228 ASP A N 1
ATOM 1783 C CA . ASP A 1 228 ? -12.565 0.791 6.654 1.00 97.56 228 ASP A CA 1
ATOM 1784 C C . ASP A 1 228 ? -12.197 -0.197 7.763 1.00 97.56 228 ASP A C 1
ATOM 1786 O O . ASP A 1 228 ? -11.335 -1.044 7.574 1.00 97.56 228 ASP A O 1
ATOM 17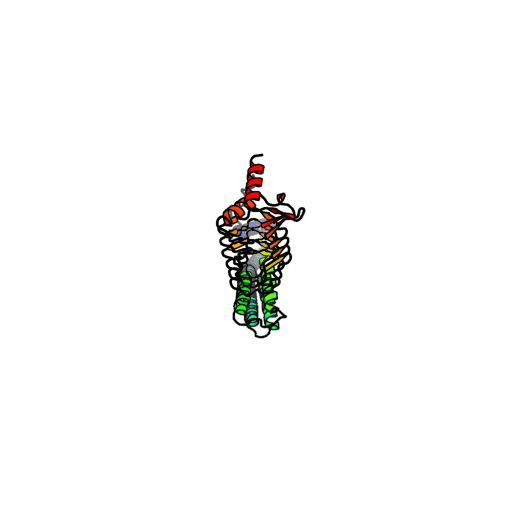90 N N . PHE A 1 229 ? -12.831 -0.077 8.924 1.00 96.25 229 PHE A N 1
ATOM 1791 C CA . PHE A 1 229 ? -12.708 -0.972 10.076 1.00 96.25 229 PHE A CA 1
ATOM 1792 C C . PHE A 1 229 ? -13.992 -1.797 10.273 1.00 96.25 229 PHE A C 1
ATOM 1794 O O . PHE A 1 229 ? -14.376 -2.101 11.406 1.00 96.25 229 PHE A O 1
ATOM 1801 N N . GLY A 1 230 ? -14.699 -2.118 9.185 1.00 94.94 230 GLY A N 1
ATOM 1802 C CA . GLY A 1 230 ? -15.894 -2.957 9.204 1.00 94.94 230 GLY A CA 1
ATOM 1803 C C . GLY A 1 230 ? -15.676 -4.283 9.936 1.00 94.94 230 GLY A C 1
ATOM 1804 O O . GLY A 1 230 ? -14.596 -4.849 9.870 1.00 94.94 230 GLY A O 1
ATOM 1805 N N . GLN A 1 231 ? -16.657 -4.758 10.704 1.00 93.38 231 GLN A N 1
ATOM 1806 C CA . GLN A 1 231 ? -16.663 -6.075 11.368 1.00 93.38 231 GLN A CA 1
ATOM 1807 C C . GLN A 1 231 ? -15.404 -6.444 12.178 1.00 93.38 231 GLN A C 1
ATOM 1809 O O . GLN A 1 231 ? -15.198 -7.609 12.512 1.00 93.38 231 GLN A O 1
ATOM 1814 N N . VAL A 1 232 ? -14.558 -5.474 12.530 1.00 91.56 232 VAL A N 1
ATOM 1815 C CA . VAL A 1 232 ? -13.385 -5.714 13.366 1.00 91.56 232 VAL A CA 1
ATOM 1816 C C . VAL A 1 232 ? -13.871 -6.140 14.748 1.00 91.56 232 VAL A C 1
ATOM 1818 O O . VAL A 1 232 ? -14.626 -5.405 15.390 1.00 91.56 232 VAL A O 1
ATOM 1821 N N . SER A 1 233 ? -13.449 -7.325 15.197 1.00 84.62 233 SER A N 1
ATOM 1822 C CA . SER A 1 233 ? -13.832 -7.899 16.490 1.00 84.62 233 SER A CA 1
ATOM 1823 C C . SER A 1 233 ? -12.612 -8.118 17.385 1.00 84.62 233 SER A C 1
ATOM 1825 O O . SER A 1 233 ? -12.086 -9.227 17.472 1.00 84.62 233 SER A O 1
ATOM 1827 N N . SER A 1 234 ? -12.106 -7.055 18.008 1.00 83.38 234 SER A N 1
ATOM 1828 C CA . SER A 1 234 ? -10.851 -7.131 18.766 1.00 83.38 234 SER A CA 1
ATOM 1829 C C . SER A 1 234 ? -10.770 -6.122 19.907 1.00 83.38 234 SER A C 1
ATOM 1831 O O . SER A 1 234 ? -11.334 -5.029 19.811 1.00 83.38 234 SER A O 1
ATOM 1833 N N . ALA A 1 235 ? -9.998 -6.446 20.954 1.00 79.25 235 ALA A N 1
ATOM 1834 C CA . ALA A 1 235 ? -9.557 -5.454 21.935 1.00 79.25 235 ALA A CA 1
ATOM 1835 C C . ALA A 1 235 ? -8.556 -4.513 21.282 1.00 79.25 235 ALA A C 1
ATOM 1837 O O . ALA A 1 235 ? -7.431 -4.920 20.968 1.00 79.25 235 ALA A O 1
ATOM 1838 N N . ILE A 1 236 ? -8.941 -3.249 21.133 1.00 83.94 236 ILE A N 1
ATOM 1839 C CA . ILE A 1 236 ? -8.045 -2.246 20.576 1.00 83.94 236 ILE A CA 1
ATOM 1840 C C . ILE A 1 236 ? 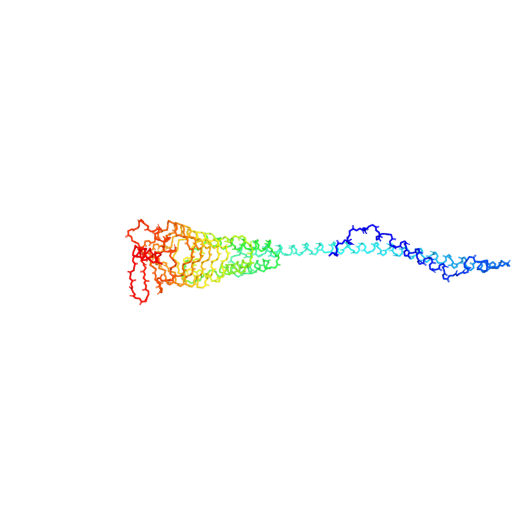-7.768 -1.157 21.597 1.00 83.94 236 ILE A C 1
ATOM 1842 O O . ILE A 1 236 ? -8.668 -0.619 22.245 1.00 83.94 236 ILE A O 1
ATOM 1846 N N . HIS A 1 237 ? -6.486 -0.830 21.707 1.00 90.31 237 HIS A N 1
ATOM 1847 C CA . HIS A 1 237 ? -6.008 0.325 22.440 1.00 90.31 237 HIS A CA 1
ATOM 1848 C C . HIS A 1 237 ? -5.389 1.292 21.443 1.00 90.31 237 HIS A C 1
ATOM 1850 O O . HIS A 1 237 ? -4.250 1.118 21.016 1.00 90.31 237 HIS A O 1
ATOM 1856 N N . PHE A 1 238 ? -6.156 2.307 21.061 1.00 93.19 238 PHE A N 1
ATOM 1857 C CA . PHE A 1 238 ? -5.634 3.403 20.263 1.00 93.19 238 PHE A CA 1
ATOM 1858 C C . PHE A 1 238 ? -5.157 4.512 21.190 1.00 93.19 238 PHE A C 1
ATOM 1860 O O . PHE A 1 238 ? -5.879 4.946 22.087 1.00 93.19 238 PHE A O 1
ATOM 1867 N N . ASN A 1 239 ? -3.933 4.981 20.964 1.00 94.62 239 ASN A N 1
ATOM 1868 C CA . ASN A 1 239 ? -3.349 6.082 21.717 1.00 94.62 239 ASN A CA 1
ATOM 1869 C C . ASN A 1 239 ? -2.901 7.175 20.748 1.00 94.62 239 ASN A C 1
ATOM 1871 O O . ASN A 1 239 ? -2.071 6.926 19.879 1.00 94.62 239 ASN A O 1
ATOM 1875 N N . GLN A 1 240 ? -3.446 8.382 20.886 1.00 95.94 240 GLN A N 1
ATOM 1876 C CA . GLN A 1 240 ? -3.137 9.530 20.026 1.00 95.94 240 GLN A CA 1
ATOM 1877 C C . GLN A 1 240 ? -3.386 9.271 18.528 1.00 95.94 240 GLN A C 1
ATOM 1879 O O . GLN A 1 240 ? -2.804 9.943 17.679 1.00 95.94 240 GLN A O 1
ATOM 1884 N N . ALA A 1 241 ? -4.239 8.302 18.191 1.00 97.31 241 ALA A N 1
ATOM 1885 C CA . ALA A 1 241 ? -4.566 7.996 16.806 1.00 97.31 241 ALA A CA 1
ATOM 1886 C C . ALA A 1 241 ? -5.550 9.024 16.230 1.00 97.31 241 ALA A C 1
ATOM 1888 O O . ALA A 1 241 ? -6.432 9.528 16.929 1.00 97.31 241 ALA A O 1
ATOM 1889 N N . ILE A 1 242 ? -5.404 9.317 14.943 1.00 97.62 242 ILE A N 1
ATOM 1890 C CA . ILE A 1 242 ? -6.265 10.223 14.187 1.00 97.62 242 ILE A CA 1
ATOM 1891 C C . ILE A 1 242 ? -7.004 9.400 13.136 1.00 97.62 242 ILE A C 1
ATOM 1893 O O . ILE A 1 242 ? -6.376 8.732 12.320 1.00 97.62 242 ILE A O 1
ATOM 1897 N N . PHE A 1 243 ? -8.325 9.481 13.139 1.00 97.69 243 PHE A N 1
ATOM 1898 C CA . PHE A 1 243 ? -9.217 8.866 12.171 1.00 97.69 243 PHE A CA 1
ATOM 1899 C C . PHE A 1 243 ? -9.924 9.973 11.399 1.00 97.69 243 PHE A C 1
ATOM 1901 O O . PHE A 1 243 ? -10.647 10.787 11.971 1.00 97.69 243 PHE A O 1
ATOM 1908 N N . GLU A 1 244 ? -9.709 10.009 10.093 1.00 97.25 244 GLU A N 1
ATOM 1909 C CA . GLU A 1 244 ? -10.303 10.970 9.171 1.00 97.25 244 GLU A CA 1
ATOM 1910 C C . GLU A 1 244 ? -11.077 10.191 8.112 1.00 97.25 244 GLU A C 1
ATOM 1912 O O . GLU A 1 244 ? -10.528 9.269 7.510 1.00 97.25 244 GLU A O 1
ATOM 1917 N N . TRP A 1 245 ? -12.355 10.516 7.901 1.00 97.12 245 TRP A N 1
ATOM 1918 C CA . TRP A 1 245 ? -13.203 9.864 6.886 1.00 97.12 245 TRP A CA 1
ATOM 1919 C C . TRP A 1 245 ? -13.262 8.332 6.989 1.00 97.12 245 TRP A C 1
ATOM 1921 O O . TRP A 1 245 ? -13.556 7.647 6.015 1.00 97.12 245 TRP A O 1
ATOM 1931 N N . SER A 1 246 ? -12.935 7.785 8.159 1.00 97.81 246 SER A N 1
ATOM 1932 C CA . SER A 1 246 ? -12.835 6.343 8.367 1.00 97.81 246 SER A CA 1
ATOM 1933 C C . SER A 1 246 ? -14.175 5.761 8.801 1.00 97.81 246 SER A C 1
ATOM 1935 O O . SER A 1 246 ? -15.000 6.449 9.409 1.00 97.81 246 SER A O 1
ATOM 1937 N N . LYS A 1 247 ? -14.393 4.487 8.486 1.00 97.44 247 LYS A N 1
ATOM 1938 C CA . LYS A 1 247 ? -15.659 3.790 8.714 1.00 97.44 247 LYS A CA 1
ATOM 1939 C C . LYS A 1 247 ? -15.493 2.682 9.736 1.00 97.44 247 LYS A C 1
ATOM 1941 O O . LYS A 1 247 ? -14.499 1.971 9.728 1.00 97.44 247 LYS A O 1
ATOM 1946 N N . PHE A 1 248 ? -16.494 2.520 10.583 1.00 96.19 248 PHE A N 1
ATOM 1947 C CA . PHE A 1 248 ? -16.609 1.468 11.583 1.00 96.19 248 PHE A CA 1
ATOM 1948 C C . PHE A 1 248 ? -18.006 0.866 11.424 1.00 96.19 248 PHE A C 1
ATOM 1950 O O . PHE A 1 248 ? -18.973 1.316 12.043 1.00 96.19 248 PHE A O 1
ATOM 1957 N N . THR A 1 249 ? -18.129 -0.090 10.502 1.00 95.62 249 THR A N 1
ATOM 1958 C CA . THR A 1 249 ? -19.416 -0.695 10.130 1.00 95.62 249 THR A CA 1
ATOM 1959 C C . THR A 1 249 ? -19.568 -2.064 10.775 1.00 95.62 249 THR A C 1
ATOM 1961 O O . THR A 1 249 ? -18.789 -2.960 10.479 1.00 95.62 249 THR A O 1
ATOM 1964 N N . ALA A 1 250 ? -20.559 -2.257 11.645 1.00 94.31 250 ALA A N 1
ATOM 1965 C CA . ALA A 1 250 ? -20.764 -3.511 12.376 1.00 94.31 250 ALA A CA 1
ATOM 1966 C C . ALA A 1 250 ? -19.512 -3.994 13.145 1.00 94.31 250 ALA A C 1
ATOM 1968 O O . ALA A 1 250 ? -19.347 -5.186 13.394 1.00 94.31 250 ALA A O 1
ATOM 1969 N N . SER A 1 251 ? -18.603 -3.077 13.498 1.00 93.19 251 SER A N 1
ATOM 1970 C CA . SER A 1 251 ? -17.400 -3.386 14.272 1.00 93.19 251 SER A CA 1
ATOM 1971 C C . SER A 1 251 ? -17.781 -3.678 15.716 1.00 93.19 251 SER A C 1
ATOM 1973 O O . SER A 1 251 ? -18.520 -2.896 16.315 1.00 93.19 251 SER A O 1
ATOM 1975 N N . LYS A 1 252 ? -17.239 -4.750 16.290 1.00 91.50 252 LYS A N 1
ATOM 1976 C CA . LYS A 1 252 ? -17.473 -5.135 17.680 1.00 91.50 252 LYS A CA 1
ATOM 1977 C C . LYS A 1 252 ? -16.189 -4.986 18.471 1.00 91.50 252 LYS A C 1
ATOM 1979 O O . LYS A 1 252 ? -15.381 -5.906 18.560 1.00 91.50 252 LYS A O 1
ATOM 1984 N N . LEU A 1 253 ? -15.996 -3.822 19.070 1.00 84.94 253 LEU A N 1
ATOM 1985 C CA . LEU A 1 253 ? -14.818 -3.574 19.887 1.00 84.94 253 LEU A CA 1
ATOM 1986 C C . LEU A 1 253 ? -15.093 -4.112 21.288 1.00 84.94 253 LEU A C 1
ATOM 1988 O O . LEU A 1 253 ? -15.341 -3.363 22.226 1.00 84.94 253 LEU A O 1
ATOM 1992 N N . ILE A 1 254 ? -15.093 -5.435 21.413 1.00 78.25 254 ILE A N 1
ATOM 1993 C CA . ILE A 1 254 ? -15.228 -6.147 22.680 1.00 78.25 254 ILE A CA 1
ATOM 1994 C C . ILE A 1 254 ? -14.178 -7.250 22.692 1.00 78.25 254 ILE A C 1
ATOM 1996 O O . ILE A 1 254 ? -13.960 -7.924 21.687 1.00 78.25 254 ILE A O 1
ATOM 2000 N N . SER A 1 255 ? -13.530 -7.428 23.836 1.00 69.38 255 SER A N 1
ATOM 2001 C CA . SER A 1 255 ? -12.594 -8.520 24.081 1.00 69.38 255 SER A CA 1
ATOM 2002 C C . SER A 1 255 ? -12.856 -9.126 25.440 1.00 69.38 255 SER A C 1
ATOM 2004 O O . SER A 1 255 ? -13.266 -8.423 26.365 1.00 69.38 255 SER A O 1
ATOM 2006 N N . ASP A 1 256 ? -12.535 -10.409 25.569 1.00 68.25 256 ASP A N 1
ATOM 2007 C CA . ASP A 1 256 ? -12.629 -11.165 26.813 1.00 68.25 256 ASP A CA 1
ATOM 2008 C C . ASP A 1 256 ? -11.796 -10.495 27.919 1.00 68.25 256 ASP A C 1
ATOM 2010 O O . ASP A 1 256 ? -10.576 -10.633 27.992 1.00 68.25 256 ASP A O 1
ATOM 2014 N N . GLY A 1 257 ? -12.465 -9.704 28.760 1.00 72.75 257 GLY A N 1
ATOM 2015 C CA . GLY A 1 257 ? -11.889 -9.077 29.951 1.00 72.75 257 GLY A CA 1
ATOM 2016 C C . GLY A 1 257 ? -11.067 -7.801 29.737 1.00 72.75 257 GLY A C 1
ATOM 2017 O O . GLY A 1 257 ? -10.558 -7.262 30.719 1.00 72.75 257 GLY A O 1
ATOM 2018 N N . ILE A 1 258 ? -10.940 -7.286 28.507 1.00 82.12 258 ILE A N 1
ATOM 2019 C CA . ILE A 1 258 ? -10.219 -6.033 28.233 1.00 82.12 258 ILE A CA 1
ATOM 2020 C C . ILE A 1 258 ? -11.141 -5.052 27.518 1.00 82.12 258 ILE A C 1
ATOM 2022 O O . ILE A 1 258 ? -11.487 -5.235 26.352 1.00 82.12 258 ILE A O 1
ATOM 2026 N N . ASN A 1 259 ? -11.488 -3.972 28.212 1.00 86.38 259 ASN A N 1
ATOM 2027 C CA . ASN A 1 259 ? -12.261 -2.879 27.639 1.00 86.38 259 ASN A CA 1
ATOM 2028 C C . ASN A 1 259 ? -11.423 -2.147 26.584 1.00 86.38 259 ASN A C 1
ATOM 2030 O O . ASN A 1 259 ? -10.317 -1.693 26.906 1.00 86.38 259 ASN A O 1
ATOM 2034 N N . PRO A 1 260 ? -11.932 -1.964 25.357 1.00 90.56 260 PRO A N 1
ATOM 2035 C CA . PRO A 1 260 ? -11.234 -1.151 24.373 1.00 90.56 260 PRO A CA 1
ATOM 2036 C C . PRO A 1 260 ? -11.126 0.290 24.828 1.00 90.56 260 PRO A C 1
ATOM 2038 O O . PRO A 1 260 ? -12.041 0.844 25.446 1.00 90.56 260 PRO A O 1
ATOM 2041 N N . THR A 1 261 ? -9.982 0.892 24.521 1.00 92.88 261 THR A N 1
ATOM 2042 C CA . THR A 1 261 ? -9.654 2.231 25.001 1.00 92.88 261 THR A CA 1
ATOM 2043 C C . THR A 1 261 ? -9.133 3.087 23.862 1.00 92.88 261 THR A C 1
ATOM 2045 O O . THR A 1 261 ? -8.168 2.732 23.189 1.00 92.88 261 THR A O 1
ATOM 2048 N N . PHE A 1 262 ? -9.745 4.253 23.694 1.00 94.31 262 PHE A N 1
ATOM 2049 C CA . PHE A 1 262 ? -9.304 5.307 22.792 1.00 94.31 262 PHE A CA 1
ATOM 2050 C C . PHE A 1 262 ? -8.772 6.471 23.621 1.00 94.31 262 PHE A C 1
ATOM 2052 O O . PHE A 1 262 ? -9.545 7.304 24.093 1.00 94.31 262 PHE A O 1
ATOM 2059 N N . THR A 1 263 ? -7.459 6.536 23.813 1.00 95.00 263 THR A N 1
ATOM 2060 C CA . THR A 1 263 ? -6.803 7.603 24.578 1.00 95.00 263 THR A CA 1
ATOM 2061 C C . THR A 1 263 ? -6.314 8.695 23.638 1.00 95.00 263 THR A C 1
ATOM 2063 O O . THR A 1 263 ? -5.581 8.427 22.692 1.00 95.00 263 THR A O 1
ATOM 2066 N N . MET A 1 264 ? -6.720 9.940 23.885 1.00 94.62 264 MET A N 1
ATOM 2067 C CA . MET A 1 264 ? -6.354 11.138 23.119 1.00 94.62 264 MET A CA 1
ATOM 2068 C C . MET A 1 264 ? -6.571 10.997 21.603 1.00 94.62 264 MET A C 1
ATOM 2070 O O . MET A 1 264 ? -5.838 11.591 20.814 1.00 94.62 264 MET A O 1
ATOM 2074 N N . CYS A 1 265 ? -7.553 10.193 21.191 1.00 95.75 265 CYS A N 1
ATOM 2075 C CA . CYS A 1 265 ? -7.839 9.951 19.781 1.00 95.75 265 CYS A CA 1
ATOM 2076 C C . CYS A 1 265 ? -8.693 11.069 19.174 1.00 95.75 265 CYS A C 1
ATOM 2078 O O . CYS A 1 265 ? -9.514 11.696 19.852 1.00 95.75 265 CYS A O 1
ATOM 2080 N N . GLU A 1 266 ? -8.521 11.289 17.878 1.00 95.38 266 GLU A N 1
ATOM 2081 C CA . GLU A 1 266 ? -9.275 12.262 17.097 1.00 95.38 266 GLU A CA 1
ATOM 2082 C C . GLU A 1 266 ? -10.082 11.551 16.012 1.00 95.38 266 GLU A C 1
ATOM 2084 O O . GLU A 1 266 ? -9.537 10.772 15.243 1.00 95.38 266 GLU A O 1
ATOM 2089 N N . PHE A 1 267 ? -11.383 11.815 15.967 1.00 94.94 267 PHE A N 1
ATOM 2090 C CA . PHE A 1 267 ? -12.327 11.276 14.997 1.00 94.94 267 PHE A CA 1
ATOM 2091 C C . PHE A 1 267 ? -12.932 12.443 14.224 1.00 94.94 267 PHE A C 1
ATOM 2093 O O . PHE A 1 267 ? -13.678 13.254 14.783 1.00 94.94 267 PHE A O 1
ATOM 2100 N N . LEU A 1 268 ? -12.602 12.545 12.943 1.00 94.25 268 LEU A N 1
ATOM 2101 C CA . LEU A 1 268 ? -13.056 13.594 12.043 1.00 94.25 268 LEU A CA 1
ATOM 2102 C C . LEU A 1 268 ? -13.812 12.962 10.882 1.00 94.25 268 LEU A C 1
ATOM 2104 O O . LEU A 1 268 ? -13.263 12.148 10.145 1.00 94.25 268 LEU A O 1
ATOM 2108 N N . GLN A 1 269 ? -15.079 13.338 10.721 1.00 95.06 269 GLN A N 1
ATOM 2109 C CA . GLN A 1 269 ? -15.931 12.865 9.625 1.00 95.06 269 GLN A CA 1
ATOM 2110 C C . GLN A 1 269 ? -15.978 11.333 9.521 1.00 95.06 269 GLN A C 1
ATOM 2112 O O . GLN A 1 269 ? -16.090 10.782 8.432 1.00 95.06 269 GLN A O 1
ATOM 2117 N N . CYS A 1 270 ? -15.867 10.648 10.661 1.00 95.62 270 CYS A N 1
ATOM 2118 C CA . CYS A 1 270 ? -15.954 9.197 10.722 1.00 95.62 270 CYS A CA 1
ATOM 2119 C C . CYS A 1 270 ? -17.411 8.737 10.686 1.00 95.62 270 CYS A C 1
ATOM 2121 O O . CYS A 1 270 ? -18.308 9.420 11.190 1.00 95.62 270 CYS A O 1
ATOM 2123 N N . GLU A 1 271 ? -17.621 7.554 10.128 1.00 95.00 271 GLU A N 1
ATOM 2124 C CA . GLU A 1 271 ? -18.921 6.900 10.073 1.00 95.00 271 GLU A CA 1
ATOM 2125 C C . GLU A 1 271 ? -18.931 5.693 11.004 1.00 95.00 271 GLU A C 1
ATOM 2127 O O . GLU A 1 271 ? -18.190 4.733 10.804 1.00 95.00 271 GLU A O 1
ATOM 2132 N N . PHE A 1 272 ? -19.794 5.740 12.013 1.00 94.19 272 PHE A N 1
ATOM 2133 C CA . PHE A 1 272 ? -20.085 4.617 12.891 1.00 94.19 272 PHE A CA 1
ATOM 2134 C C . PHE A 1 272 ? -21.485 4.107 12.539 1.00 94.19 272 PHE A C 1
ATOM 2136 O O . PHE A 1 272 ? -22.475 4.815 12.742 1.00 94.19 272 PHE A O 1
ATOM 2143 N N . TYR A 1 273 ? -21.580 2.903 11.975 1.00 92.69 273 TYR A N 1
ATOM 2144 C CA . TYR A 1 273 ? -22.850 2.300 11.558 1.00 92.69 273 TYR A CA 1
ATOM 2145 C C . TYR A 1 273 ? -22.964 0.890 12.128 1.00 92.69 273 TYR A C 1
ATOM 2147 O O . TYR A 1 273 ? -22.124 0.048 11.831 1.00 92.69 273 TYR A O 1
ATOM 2155 N N . LEU A 1 274 ? -23.980 0.616 12.953 1.00 93.00 274 LEU A N 1
ATOM 2156 C CA . LEU A 1 274 ? -24.137 -0.672 13.659 1.00 93.00 274 LEU A CA 1
ATOM 2157 C C . LEU A 1 274 ? -22.915 -1.077 14.509 1.00 93.00 274 LEU A C 1
ATOM 2159 O O . LEU A 1 274 ? -22.736 -2.251 14.818 1.00 93.00 274 LEU A O 1
ATOM 2163 N N . ALA A 1 275 ? -22.051 -0.124 14.865 1.00 92.88 275 ALA A N 1
ATOM 2164 C CA . ALA A 1 275 ? -20.863 -0.390 15.663 1.00 92.88 275 ALA A CA 1
ATOM 2165 C C . ALA A 1 275 ? -21.228 -0.627 17.133 1.00 92.88 275 ALA A C 1
ATOM 2167 O O . ALA A 1 275 ? -22.051 0.093 17.704 1.00 92.88 275 ALA A O 1
ATOM 2168 N N . ASP A 1 276 ? -20.583 -1.614 17.743 1.00 91.94 276 ASP A N 1
ATOM 2169 C CA . ASP A 1 276 ? -20.729 -1.972 19.146 1.00 91.94 276 ASP A CA 1
ATOM 2170 C C . ASP A 1 276 ? -19.499 -1.507 19.934 1.00 91.94 276 ASP A C 1
ATOM 2172 O O . ASP A 1 276 ? -18.386 -2.018 19.767 1.00 91.94 276 ASP A O 1
ATOM 2176 N N . PHE A 1 277 ? -19.733 -0.503 20.777 1.00 91.44 277 PHE A N 1
ATOM 2177 C CA . PHE A 1 277 ? -18.775 0.100 21.697 1.00 91.44 277 PHE A CA 1
ATOM 2178 C C . PHE A 1 277 ? -19.144 -0.183 23.158 1.00 91.44 277 PHE A C 1
ATOM 2180 O O . PHE A 1 277 ? -18.839 0.629 24.041 1.00 91.44 277 PHE A O 1
ATOM 2187 N N . THR A 1 278 ? -19.812 -1.305 23.433 1.00 89.50 278 THR A N 1
ATOM 2188 C CA . THR A 1 278 ? -20.137 -1.715 24.803 1.00 89.50 278 THR A CA 1
ATOM 2189 C C . THR A 1 278 ? -18.886 -1.678 25.683 1.00 89.50 278 THR A C 1
ATOM 2191 O O . THR A 1 278 ? -17.817 -2.146 25.291 1.00 89.50 278 THR A O 1
ATOM 2194 N N . ASP A 1 279 ? -18.999 -1.043 26.850 1.00 90.44 279 ASP A N 1
ATOM 2195 C CA . ASP A 1 279 ? -17.928 -0.876 27.841 1.00 90.44 279 ASP A CA 1
ATOM 2196 C C . ASP A 1 279 ? -16.631 -0.197 27.337 1.00 90.44 279 ASP A C 1
ATOM 2198 O O . ASP A 1 279 ? -15.614 -0.173 28.046 1.00 90.44 279 ASP A O 1
ATOM 2202 N N . THR A 1 280 ? -16.663 0.425 26.153 1.00 92.06 280 THR A N 1
ATOM 2203 C CA . THR A 1 280 ? -15.516 1.128 25.562 1.00 92.06 280 THR A CA 1
ATOM 2204 C C . THR A 1 280 ? -15.210 2.421 26.319 1.00 92.06 280 THR A C 1
ATOM 2206 O O . THR A 1 280 ? -16.105 3.183 26.701 1.00 92.06 280 THR A O 1
ATOM 2209 N N . VAL A 1 281 ? -13.923 2.710 26.517 1.00 93.06 281 VAL A N 1
ATOM 2210 C CA . VAL A 1 281 ? -13.449 3.925 27.186 1.00 93.06 281 VAL A CA 1
ATOM 2211 C C . VAL A 1 281 ? -12.859 4.897 26.167 1.00 93.06 281 VAL A C 1
ATOM 2213 O O . VAL A 1 281 ? -11.810 4.653 25.584 1.00 93.06 281 VAL A O 1
ATOM 2216 N N . PHE A 1 282 ? -13.491 6.054 26.006 1.00 93.00 282 PHE A N 1
ATOM 2217 C CA . PHE A 1 282 ? -12.959 7.174 25.236 1.00 93.00 282 PHE A CA 1
ATOM 2218 C C . PHE A 1 282 ? -12.341 8.191 26.195 1.00 93.00 282 PHE A C 1
ATOM 2220 O O . PHE A 1 282 ? -13.050 8.940 26.869 1.00 93.00 282 PHE A O 1
ATOM 2227 N N . GLU A 1 283 ? -11.015 8.234 26.276 1.00 93.62 283 GLU A N 1
ATOM 2228 C CA . GLU A 1 283 ? -10.280 9.166 27.125 1.00 93.62 283 GLU A CA 1
ATOM 2229 C C . GLU A 1 283 ? -9.767 10.357 26.319 1.00 93.62 283 GLU A C 1
ATOM 2231 O O . GLU A 1 283 ? -8.945 10.220 25.425 1.00 93.62 283 GLU A O 1
ATOM 2236 N N . MET A 1 284 ? -10.244 11.551 26.658 1.00 91.44 284 MET A N 1
ATOM 2237 C CA . MET A 1 284 ? -9.948 12.813 25.982 1.00 91.44 284 MET A CA 1
ATOM 2238 C C . MET A 1 284 ? -10.164 12.763 24.453 1.00 91.44 284 MET A C 1
ATOM 2240 O O . MET A 1 284 ? -9.290 13.221 23.712 1.00 91.44 284 MET A O 1
ATOM 2244 N N . PRO A 1 285 ? -11.301 12.230 23.955 1.00 93.38 285 PRO A N 1
ATOM 2245 C CA . PRO A 1 285 ? -11.538 12.146 22.522 1.00 93.38 285 PRO A CA 1
ATOM 2246 C C . PRO A 1 285 ? -11.813 13.532 21.922 1.00 93.38 285 PRO A C 1
ATOM 2248 O O . PRO A 1 285 ? -12.477 14.375 22.534 1.00 93.38 285 PRO A O 1
ATOM 2251 N N . LYS A 1 286 ? -11.374 13.747 20.682 1.00 90.56 286 LYS A N 1
ATOM 2252 C CA . LYS A 1 286 ? -11.846 14.848 19.831 1.00 90.56 286 LYS A CA 1
ATOM 2253 C C . LYS A 1 286 ? -12.782 14.275 18.777 1.00 90.56 286 LYS A C 1
ATOM 2255 O O . LYS A 1 286 ? -12.350 13.470 17.967 1.00 90.56 286 LYS A O 1
ATOM 2260 N N . ILE A 1 287 ? -14.054 14.671 18.784 1.00 89.81 287 ILE A N 1
ATOM 2261 C CA . ILE A 1 287 ? -15.066 14.116 17.870 1.00 89.81 287 ILE A CA 1
ATOM 2262 C C . ILE A 1 287 ? -15.672 15.248 17.041 1.00 89.81 287 ILE A C 1
ATOM 2264 O O . ILE A 1 287 ? -16.446 16.070 17.542 1.00 89.81 287 ILE A O 1
ATOM 2268 N N . GLY A 1 288 ? -15.331 15.288 15.756 1.00 86.38 288 GLY A N 1
ATOM 2269 C CA . GLY A 1 288 ? -15.784 16.284 14.797 1.00 86.38 288 GLY A CA 1
ATOM 2270 C C . GLY A 1 288 ? -16.556 15.657 13.643 1.00 86.38 288 GLY A C 1
ATOM 2271 O O . GLY A 1 288 ? -16.017 14.864 12.890 1.00 86.38 288 GLY A O 1
ATOM 2272 N N . MET A 1 289 ? -17.812 16.066 13.461 1.00 87.69 289 MET A N 1
ATOM 2273 C CA . MET A 1 289 ? -18.611 15.753 12.250 1.00 87.69 289 MET A CA 1
ATOM 2274 C C . MET A 1 289 ? -18.791 14.252 11.976 1.00 87.69 289 MET A C 1
ATOM 2276 O O . MET A 1 289 ? -18.942 13.861 10.828 1.00 87.69 289 MET A O 1
ATOM 2280 N N . CYS A 1 290 ? -18.785 13.425 13.020 1.00 90.50 290 CYS A N 1
ATOM 2281 C CA . CYS A 1 290 ? -19.004 11.986 12.892 1.00 90.50 290 CYS A CA 1
ATOM 2282 C C . CYS A 1 290 ? -20.499 11.637 12.908 1.00 90.50 290 CYS A C 1
ATOM 2284 O O . CYS A 1 290 ? -21.287 12.328 13.561 1.00 90.50 290 CYS A O 1
ATOM 2286 N N . THR A 1 291 ? -20.868 10.545 12.245 1.00 88.88 291 THR A N 1
ATOM 2287 C CA . THR A 1 291 ? -22.218 9.963 12.279 1.00 88.88 291 THR A CA 1
ATOM 2288 C C . THR A 1 291 ? -22.233 8.718 13.162 1.00 88.88 291 THR A C 1
ATOM 2290 O O . THR A 1 291 ? -21.301 7.924 13.125 1.00 88.88 291 THR A O 1
ATOM 2293 N N . TRP A 1 292 ? -23.279 8.565 13.977 1.00 90.12 292 TRP A N 1
ATOM 2294 C CA . TRP A 1 292 ? -23.446 7.461 14.931 1.00 90.12 292 TRP A CA 1
ATOM 2295 C C . TRP A 1 292 ? -24.804 6.813 14.691 1.00 90.12 292 TRP A C 1
ATOM 2297 O O . TRP A 1 292 ? -25.791 7.123 15.351 1.00 90.12 292 TRP A O 1
ATOM 2307 N N . ASN A 1 293 ? -24.881 5.969 13.675 1.00 85.38 293 ASN A N 1
ATOM 2308 C CA . ASN A 1 293 ? -26.131 5.383 13.222 1.00 85.38 293 ASN A CA 1
ATOM 2309 C C . ASN A 1 293 ? -26.263 3.970 13.795 1.00 85.38 293 ASN A C 1
ATOM 2311 O O . ASN A 1 293 ? -25.421 3.112 13.533 1.00 85.38 293 ASN A O 1
ATOM 2315 N N . TYR A 1 294 ? -27.324 3.722 14.567 1.00 87.62 294 TYR A N 1
ATOM 2316 C CA . TYR A 1 294 ? -27.634 2.400 15.132 1.00 87.62 294 TYR A CA 1
ATOM 2317 C C . TYR A 1 294 ? -26.482 1.776 15.948 1.00 87.62 294 TYR A C 1
ATOM 2319 O O . TYR A 1 294 ? -26.301 0.563 15.937 1.00 87.62 294 TYR A O 1
ATOM 2327 N N . CYS A 1 295 ? -25.663 2.599 16.608 1.00 88.50 295 CYS A N 1
ATOM 2328 C CA . CYS A 1 295 ? -24.536 2.121 17.410 1.00 88.50 295 CYS A CA 1
ATOM 2329 C C . CYS A 1 295 ? -24.984 1.675 18.807 1.00 88.50 295 CYS A C 1
ATOM 2331 O O . CYS A 1 295 ? -25.884 2.278 19.389 1.00 88.50 295 CYS A O 1
ATOM 2333 N N . ILE A 1 296 ? -24.295 0.686 19.372 1.00 88.69 296 ILE A N 1
ATOM 2334 C CA . ILE A 1 296 ? -24.486 0.224 20.750 1.00 88.69 296 ILE A CA 1
ATOM 2335 C C . ILE A 1 296 ? -23.411 0.880 21.617 1.00 88.69 296 ILE A C 1
ATOM 2337 O O . ILE A 1 296 ? -22.221 0.708 21.363 1.00 88.69 296 ILE A O 1
ATOM 2341 N N . LEU A 1 297 ? -23.818 1.663 22.620 1.00 88.56 297 LEU A N 1
ATOM 2342 C CA . LEU A 1 297 ? -22.906 2.363 23.539 1.00 88.56 297 LEU A CA 1
ATOM 2343 C C . LEU A 1 297 ? -23.124 1.938 25.004 1.00 88.56 297 LEU A C 1
ATOM 2345 O O . LEU A 1 297 ? -22.826 2.721 25.912 1.00 88.56 297 LEU A O 1
ATOM 2349 N N . SER A 1 298 ? -23.660 0.737 25.245 1.00 86.25 298 SER A N 1
ATOM 2350 C CA . SER A 1 298 ? -23.993 0.246 26.585 1.00 86.25 298 SER A CA 1
ATOM 2351 C C . SER A 1 298 ? -22.777 0.319 27.505 1.00 86.25 298 SER A C 1
ATOM 2353 O O . SER A 1 298 ? -21.743 -0.279 27.229 1.00 86.25 298 SER A O 1
ATOM 2355 N N . GLY A 1 299 ? -22.849 1.089 28.591 1.00 88.00 299 GLY A N 1
ATOM 2356 C CA . GLY A 1 299 ? -21.725 1.217 29.531 1.00 88.00 299 GLY A CA 1
ATOM 2357 C C . GLY A 1 299 ? -20.480 1.946 28.995 1.00 88.00 299 GLY A C 1
ATOM 2358 O O . GLY A 1 299 ? -19.477 2.038 29.713 1.00 88.00 299 GLY A O 1
ATOM 2359 N N . ALA A 1 300 ? -20.529 2.516 27.784 1.00 89.94 300 ALA A N 1
ATOM 2360 C CA . ALA A 1 300 ? -19.428 3.294 27.225 1.00 89.94 300 ALA A CA 1
ATOM 2361 C C . ALA A 1 300 ? -19.126 4.532 28.089 1.00 89.94 300 ALA A C 1
ATOM 2363 O O . ALA A 1 300 ? -20.024 5.194 28.627 1.00 89.94 300 ALA A O 1
ATOM 2364 N N . LYS A 1 301 ? -17.839 4.867 28.226 1.00 90.62 301 LYS A N 1
ATOM 2365 C CA . LYS A 1 301 ? -17.355 5.947 29.101 1.00 90.62 301 LYS A CA 1
ATOM 2366 C C . LYS A 1 301 ? -16.611 6.994 28.289 1.00 90.62 301 LYS A C 1
ATOM 2368 O O . LYS A 1 301 ? -15.521 6.728 27.795 1.00 90.62 301 LYS A O 1
ATOM 2373 N N . PHE A 1 302 ? -17.140 8.212 28.241 1.00 89.62 302 PHE A N 1
ATOM 2374 C CA . PHE A 1 302 ? -16.487 9.360 27.611 1.00 89.62 302 PHE A CA 1
ATOM 2375 C C . PHE A 1 302 ? -15.869 10.257 28.685 1.00 89.62 302 PHE A C 1
ATOM 2377 O O . PHE A 1 302 ? -16.570 11.008 29.361 1.00 89.62 302 PHE A O 1
ATOM 2384 N N . ARG A 1 303 ? -14.548 10.177 28.860 1.00 89.25 303 ARG A N 1
ATOM 2385 C CA . ARG A 1 303 ? -13.778 10.997 29.805 1.00 89.25 303 ARG A CA 1
ATOM 2386 C C . ARG A 1 303 ? -13.231 12.222 29.087 1.00 89.25 303 ARG A C 1
ATOM 2388 O O . ARG A 1 303 ? -12.144 12.171 28.521 1.00 89.25 303 ARG A O 1
ATOM 2395 N N . VAL A 1 304 ? -13.975 13.318 29.073 1.00 82.94 304 VAL A N 1
ATOM 2396 C CA . VAL A 1 304 ? -13.572 14.540 28.361 1.00 82.94 304 VAL A CA 1
ATOM 2397 C C . VAL A 1 304 ? -12.851 15.511 29.293 1.00 82.94 304 VAL A C 1
ATOM 2399 O O . VAL A 1 304 ? -13.168 15.598 30.478 1.00 82.94 304 VAL A O 1
ATOM 2402 N N . SER A 1 305 ? -11.883 16.263 28.759 1.00 72.75 305 SER A N 1
ATOM 2403 C CA . SER A 1 305 ? -11.265 17.373 29.500 1.00 72.75 305 SER A CA 1
ATOM 2404 C C . SER A 1 305 ? -12.271 18.494 29.752 1.00 72.75 305 SER A C 1
ATOM 2406 O O . SER A 1 305 ? -12.309 19.052 30.833 1.00 72.75 305 SER A O 1
ATOM 2408 N N . SER A 1 306 ? -13.138 18.785 28.779 1.00 67.69 306 SER A N 1
ATOM 2409 C CA . SER A 1 306 ? -14.228 19.743 28.937 1.00 67.69 306 SER A CA 1
ATOM 2410 C C . SER A 1 306 ? -15.427 19.330 28.100 1.00 67.69 306 SER A C 1
ATOM 2412 O O . SER A 1 306 ? -15.284 18.988 26.933 1.00 67.69 306 SER A O 1
ATOM 2414 N N . LEU A 1 307 ? -16.637 19.448 28.642 1.00 64.62 307 LEU A N 1
ATOM 2415 C CA . LEU A 1 307 ? -17.867 19.217 27.872 1.00 64.62 307 LEU A CA 1
ATOM 2416 C C . LEU A 1 307 ? -18.038 20.225 26.728 1.00 64.62 307 LEU A C 1
ATOM 2418 O O . LEU A 1 307 ? -18.711 19.929 25.748 1.00 64.62 307 LEU A O 1
ATOM 2422 N N . LYS A 1 308 ? -17.400 21.400 26.828 1.00 66.81 308 LYS A N 1
ATOM 2423 C CA . LYS A 1 308 ? -17.421 22.430 25.779 1.00 66.81 308 LYS A CA 1
ATOM 2424 C C . LYS A 1 308 ? -16.665 22.013 24.516 1.00 66.81 308 LYS A C 1
ATOM 2426 O O . LYS A 1 308 ? -16.876 22.620 23.472 1.00 66.81 308 LYS A O 1
ATOM 2431 N N . SER A 1 309 ? -15.770 21.023 24.599 1.00 66.69 309 SER A N 1
ATOM 2432 C CA . SER A 1 309 ? -15.018 20.546 23.432 1.00 66.69 309 SER A CA 1
ATOM 2433 C C . SER A 1 309 ? -15.835 19.602 22.546 1.00 66.69 309 SER A C 1
ATOM 2435 O O . SER A 1 309 ? -15.489 19.403 21.380 1.00 66.69 309 SER A O 1
ATOM 2437 N N . LEU A 1 310 ? -16.932 19.047 23.067 1.00 68.31 310 LEU A N 1
ATOM 2438 C CA . LEU A 1 310 ? -17.852 18.229 22.295 1.00 68.31 310 LEU A CA 1
ATOM 2439 C C . LEU A 1 310 ? -18.772 19.138 21.477 1.00 68.31 310 LEU A C 1
ATOM 2441 O O . LEU A 1 310 ? -19.525 19.950 22.016 1.00 68.31 310 LEU A O 1
ATOM 2445 N N . LYS A 1 311 ? -18.726 18.997 20.151 1.00 74.94 311 LYS A N 1
ATOM 2446 C CA . LYS A 1 311 ? -19.609 19.766 19.271 1.00 74.94 311 LYS A CA 1
ATOM 2447 C C . LYS A 1 311 ? -21.065 19.279 19.434 1.00 74.94 311 LYS A C 1
ATOM 2449 O O . LYS A 1 311 ? -21.278 18.064 19.474 1.00 74.94 311 LYS A O 1
ATOM 2454 N N . PRO A 1 312 ? -22.071 20.180 19.486 1.00 70.62 312 PRO A N 1
ATOM 2455 C CA . PRO A 1 312 ? -23.469 19.814 19.747 1.00 70.62 312 PRO A CA 1
ATOM 2456 C C . PRO A 1 312 ? -24.026 18.726 18.825 1.00 70.62 312 PRO A C 1
ATOM 2458 O O . PRO A 1 312 ? -24.739 17.837 19.282 1.00 70.62 312 PRO A O 1
ATOM 2461 N N . HIS A 1 313 ? -23.665 18.750 17.538 1.00 71.06 313 HIS A N 1
ATOM 2462 C CA . HIS A 1 313 ? -24.134 17.757 16.569 1.00 71.06 313 HIS A CA 1
ATOM 2463 C C . HIS A 1 313 ? -23.622 16.346 16.871 1.00 71.06 313 HIS A C 1
ATOM 2465 O O . HIS A 1 313 ? -24.379 15.393 16.723 1.00 71.06 313 HIS A O 1
ATOM 2471 N N . SER A 1 314 ? -22.380 16.210 17.352 1.00 70.88 314 SER A N 1
ATOM 2472 C CA . SER A 1 314 ? -21.816 14.917 17.751 1.00 70.88 314 SER A CA 1
ATOM 2473 C C . SER A 1 314 ? -22.599 14.336 18.931 1.00 70.88 314 SER A C 1
ATOM 2475 O O . SER A 1 314 ? -22.888 13.145 18.953 1.00 70.88 314 SER A O 1
ATOM 2477 N N . ILE A 1 315 ? -22.985 15.181 19.894 1.00 71.31 315 ILE A N 1
ATOM 2478 C CA . ILE A 1 315 ? -23.745 14.750 21.076 1.00 71.31 315 ILE A CA 1
ATOM 2479 C C . ILE A 1 315 ? -25.170 14.339 20.696 1.00 71.31 315 ILE A C 1
ATOM 2481 O O . I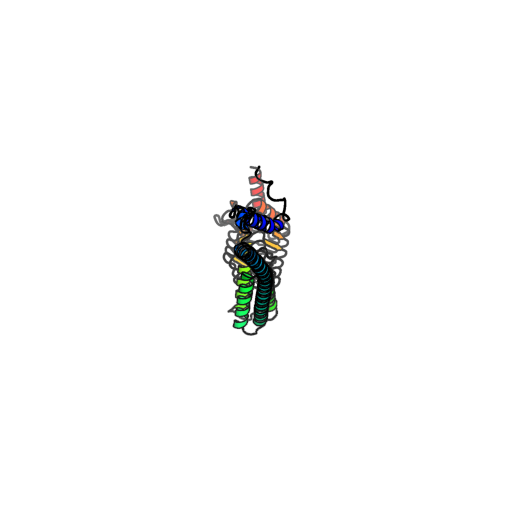LE A 1 315 ? -25.656 13.323 21.179 1.00 71.31 315 ILE A O 1
ATOM 2485 N N . ILE A 1 316 ? -25.835 15.098 19.821 1.00 69.94 316 ILE A N 1
ATOM 2486 C CA . ILE A 1 316 ? -27.182 14.756 19.341 1.00 69.94 316 ILE A CA 1
ATOM 2487 C C . ILE A 1 316 ? -27.159 13.426 18.578 1.00 69.94 316 ILE A C 1
ATOM 2489 O O . ILE A 1 316 ? -28.031 12.591 18.801 1.00 69.94 316 ILE A O 1
ATOM 2493 N N . ALA A 1 317 ? -26.152 13.209 17.725 1.00 69.56 317 ALA A N 1
ATOM 2494 C CA . ALA A 1 317 ? -25.987 11.951 17.002 1.00 69.56 317 ALA A CA 1
ATOM 2495 C C . ALA A 1 317 ? -25.786 10.767 17.962 1.00 69.56 317 ALA A C 1
ATOM 2497 O O . ALA A 1 317 ? -26.484 9.764 17.847 1.00 69.56 317 ALA A O 1
ATOM 2498 N N . MET A 1 318 ? -24.908 10.909 18.963 1.00 75.00 318 MET A N 1
ATOM 2499 C CA . MET A 1 318 ? -24.733 9.887 20.003 1.00 75.00 318 MET A CA 1
ATOM 2500 C C . MET A 1 318 ? -26.026 9.647 20.796 1.00 75.00 318 MET A C 1
ATOM 2502 O O . MET A 1 318 ? -26.365 8.503 21.072 1.00 75.00 318 MET A O 1
ATOM 2506 N N . ALA A 1 319 ? -26.785 10.699 21.120 1.00 69.19 319 ALA A N 1
ATOM 2507 C CA . ALA A 1 319 ? -28.053 10.578 21.839 1.00 69.19 319 ALA A CA 1
ATOM 2508 C C . ALA A 1 319 ? -29.138 9.836 21.055 1.00 69.19 319 ALA A C 1
ATOM 2510 O O . ALA A 1 319 ? -29.925 9.098 21.647 1.00 69.19 319 ALA A O 1
ATOM 2511 N N . ALA A 1 320 ? -29.180 10.031 19.737 1.00 66.06 320 ALA A N 1
ATOM 2512 C CA . ALA A 1 320 ? -30.085 9.303 18.859 1.00 66.06 320 ALA A CA 1
ATOM 2513 C C . ALA A 1 320 ? -29.700 7.818 18.743 1.00 66.06 320 ALA A C 1
ATOM 2515 O O . ALA A 1 320 ? -30.583 6.975 18.612 1.00 66.06 320 ALA A O 1
ATOM 2516 N N . ALA A 1 321 ? -28.404 7.496 18.828 1.00 65.62 321 ALA A N 1
ATOM 2517 C CA . ALA A 1 321 ? -27.913 6.124 18.732 1.00 65.62 321 ALA A CA 1
ATOM 2518 C C . ALA A 1 321 ? -28.326 5.247 19.927 1.00 65.62 321 ALA A C 1
ATOM 2520 O O . ALA A 1 321 ? -28.600 4.068 19.752 1.00 65.62 321 ALA A O 1
ATOM 2521 N N . THR A 1 322 ? -28.410 5.812 21.134 1.00 61.59 322 THR A N 1
ATOM 2522 C CA . THR A 1 322 ? -28.549 5.039 22.385 1.00 61.59 322 THR A CA 1
ATOM 2523 C C . THR A 1 322 ? -29.964 4.998 22.949 1.00 61.59 322 THR A C 1
ATOM 2525 O O . THR A 1 322 ? -30.146 4.738 24.136 1.00 61.59 322 THR A O 1
ATOM 2528 N N . TRP A 1 323 ? -30.981 5.335 22.152 1.00 53.34 323 TRP A N 1
ATOM 2529 C CA . TRP A 1 323 ? -32.328 5.603 22.671 1.00 53.34 323 TRP A CA 1
ATOM 2530 C C . TRP A 1 323 ? -33.062 4.364 23.222 1.00 53.34 323 TRP A C 1
ATOM 2532 O O . TRP A 1 323 ? -34.137 4.503 23.797 1.00 53.34 323 TRP A O 1
ATOM 2542 N N . THR A 1 324 ? -32.488 3.166 23.082 1.00 56.62 324 THR A N 1
ATOM 2543 C CA . THR A 1 324 ? -33.113 1.884 23.452 1.00 56.62 324 THR A CA 1
ATOM 2544 C C . THR A 1 324 ? -32.371 1.112 24.546 1.00 56.62 324 THR A C 1
ATOM 2546 O O . THR A 1 324 ? -32.663 -0.061 24.742 1.00 56.62 324 THR A O 1
ATOM 2549 N N . ASP A 1 325 ? -31.387 1.717 25.212 1.00 61.53 325 ASP A N 1
ATOM 2550 C CA . ASP A 1 325 ? -30.453 0.995 26.083 1.00 61.53 325 ASP A CA 1
ATOM 2551 C C . ASP A 1 325 ? -30.726 1.214 27.582 1.00 61.53 325 ASP A C 1
ATOM 2553 O O . ASP A 1 325 ? -30.852 2.355 28.036 1.00 61.53 325 ASP A O 1
ATOM 2557 N N . ASP A 1 326 ? -30.764 0.125 28.357 1.00 69.81 326 ASP A N 1
ATOM 2558 C CA . ASP A 1 326 ? -30.928 0.139 29.818 1.00 69.81 326 ASP A CA 1
ATOM 2559 C C . ASP A 1 326 ? -29.684 0.696 30.542 1.00 69.81 326 ASP A C 1
ATOM 2561 O O . ASP A 1 326 ? -29.764 1.087 31.711 1.00 69.81 326 ASP A O 1
ATOM 2565 N N . ASN A 1 327 ? -28.530 0.767 29.861 1.00 73.31 327 ASN A N 1
ATOM 2566 C CA . ASN A 1 327 ? -27.279 1.292 30.410 1.00 73.31 327 ASN A CA 1
ATOM 2567 C C . ASN A 1 327 ? -26.676 2.399 29.520 1.00 73.31 327 ASN A C 1
ATOM 2569 O O . ASN A 1 327 ? -25.692 2.160 28.812 1.00 73.31 327 ASN A O 1
ATOM 2573 N N . PRO A 1 328 ? -27.239 3.623 29.547 1.00 73.38 328 PRO A N 1
ATOM 2574 C CA . PRO A 1 328 ? -26.829 4.702 28.654 1.00 73.38 328 PRO A CA 1
ATOM 2575 C C . PRO A 1 328 ? -25.356 5.100 28.856 1.00 73.38 328 PRO A C 1
ATOM 2577 O O . PRO A 1 328 ? -24.821 4.976 29.965 1.00 73.38 328 PRO A O 1
ATOM 2580 N N . PRO A 1 329 ? -24.699 5.657 27.820 1.00 78.25 329 PRO A N 1
ATOM 2581 C CA . PRO A 1 329 ? -23.312 6.089 27.915 1.00 78.25 329 PRO A CA 1
ATOM 2582 C C . PRO A 1 329 ? -23.138 7.154 28.999 1.00 78.25 329 PRO A C 1
ATOM 2584 O O . PRO A 1 329 ? -23.985 8.032 29.208 1.00 78.25 329 PRO A O 1
ATOM 2587 N N . VAL A 1 330 ? -21.992 7.097 29.671 1.00 78.44 330 VAL A N 1
ATOM 2588 C CA . VAL A 1 330 ? -21.653 8.003 30.767 1.00 78.44 330 VAL A CA 1
ATOM 2589 C C . VAL A 1 330 ? -20.599 9.003 30.310 1.00 78.44 330 VAL A C 1
ATOM 2591 O O . VAL A 1 330 ? -19.508 8.621 29.879 1.00 78.44 330 VAL A O 1
ATOM 2594 N N . PHE A 1 331 ? -20.887 10.293 30.492 1.00 77.06 331 PHE A N 1
ATOM 2595 C CA . PHE A 1 331 ? -19.922 11.369 30.285 1.00 77.06 331 PHE A CA 1
ATOM 2596 C C . PHE A 1 331 ? -19.320 11.770 31.630 1.00 77.06 331 PHE A C 1
ATOM 2598 O O . PHE A 1 331 ? -20.036 12.109 32.576 1.00 77.06 331 PHE A O 1
ATOM 2605 N N . LEU A 1 332 ? -17.995 11.707 31.715 1.00 76.44 332 LEU A N 1
ATOM 2606 C CA . LEU A 1 332 ? -17.214 12.073 32.889 1.00 76.44 332 LEU A CA 1
ATOM 2607 C C . LEU A 1 332 ? -16.342 13.272 32.529 1.00 76.44 332 LEU A C 1
ATOM 2609 O O . LEU A 1 332 ? -15.510 13.195 31.623 1.00 76.44 332 LEU A O 1
ATOM 2613 N N . SER A 1 333 ? -16.536 14.379 33.235 1.00 72.50 333 SER A N 1
ATOM 2614 C CA . SER A 1 333 ? -15.655 15.539 33.129 1.00 72.50 333 SER A CA 1
ATOM 2615 C C . SER A 1 333 ? -14.441 15.345 34.040 1.00 72.50 333 SER A C 1
ATOM 2617 O O . SER A 1 333 ? -14.575 14.968 35.207 1.00 72.50 333 SER A O 1
ATOM 2619 N N . LYS A 1 334 ? -13.237 15.547 33.489 1.00 66.69 334 LYS A N 1
ATOM 2620 C CA . LYS A 1 334 ? -11.975 15.337 34.217 1.00 66.69 334 LYS A CA 1
ATOM 2621 C C . LYS A 1 334 ? -11.721 16.412 35.281 1.00 66.69 334 LYS A C 1
ATOM 2623 O O . LYS A 1 334 ? -11.091 16.106 36.287 1.00 66.69 334 LYS A O 1
ATOM 2628 N N . ASP A 1 335 ? -12.227 17.626 35.068 1.00 66.44 335 ASP A N 1
ATOM 2629 C CA . ASP A 1 335 ? -11.900 18.795 35.895 1.00 66.44 335 ASP A CA 1
ATOM 2630 C C . ASP A 1 335 ? -12.715 18.873 37.198 1.00 66.44 335 ASP A C 1
ATOM 2632 O O . ASP A 1 335 ? -12.237 19.402 38.197 1.00 66.44 335 ASP A O 1
ATOM 2636 N N . ASP A 1 336 ? -13.937 18.338 37.213 1.00 67.81 336 ASP A N 1
ATOM 2637 C CA . ASP A 1 336 ? -14.872 18.442 38.345 1.00 67.81 336 ASP A CA 1
ATOM 2638 C C . ASP A 1 336 ? -15.401 17.085 38.836 1.00 67.81 336 ASP A C 1
ATOM 2640 O O . ASP A 1 336 ? -16.149 17.029 39.814 1.00 67.81 336 ASP A O 1
ATOM 2644 N N . GLY A 1 337 ? -15.039 15.986 38.163 1.00 67.56 337 GLY A N 1
ATOM 2645 C CA . GLY A 1 337 ? -15.539 14.647 38.470 1.00 67.56 337 GLY A CA 1
ATOM 2646 C C . GLY A 1 337 ? -17.051 14.498 38.282 1.00 67.56 337 GLY A C 1
ATOM 2647 O O . GLY A 1 337 ? -17.619 13.495 38.723 1.00 67.56 337 GLY A O 1
ATOM 2648 N N . GLN A 1 338 ? -17.727 15.467 37.648 1.00 76.00 338 GLN A N 1
ATOM 2649 C CA . GLN A 1 338 ? -19.167 15.393 37.451 1.00 76.00 338 GLN A CA 1
ATOM 2650 C C . GLN A 1 338 ? -19.502 14.278 36.464 1.00 76.00 338 GLN A C 1
ATOM 2652 O O . GLN A 1 338 ? -19.049 14.256 35.315 1.00 76.00 338 GLN A O 1
ATOM 2657 N N . LYS A 1 339 ? -20.352 13.362 36.929 1.00 80.44 339 LYS A N 1
ATOM 2658 C CA . LYS A 1 339 ? -21.028 12.377 36.095 1.00 80.44 339 LYS A CA 1
ATOM 2659 C C . LYS A 1 339 ? -22.271 13.034 35.509 1.00 80.44 339 LYS A C 1
ATOM 2661 O O . LYS A 1 339 ? -23.174 13.407 36.251 1.00 80.44 339 LYS A O 1
ATOM 2666 N N . ILE A 1 340 ? -22.313 13.173 34.190 1.00 79.62 340 ILE A N 1
ATOM 2667 C CA . ILE A 1 340 ? -23.477 13.702 33.478 1.00 79.62 340 ILE A CA 1
ATOM 2668 C C . ILE A 1 340 ? -24.046 12.583 32.620 1.00 79.62 340 ILE A C 1
ATOM 2670 O O . ILE A 1 340 ? -23.326 11.934 31.856 1.00 79.62 340 ILE A O 1
ATOM 2674 N N . THR A 1 341 ? -25.344 12.341 32.771 1.00 79.31 341 THR A N 1
ATOM 2675 C CA . THR A 1 341 ? -26.052 11.383 31.927 1.00 79.31 341 THR A CA 1
ATOM 2676 C C . THR A 1 341 ? -26.379 12.018 30.578 1.00 79.31 341 THR A C 1
ATOM 2678 O O . THR A 1 341 ? -26.485 13.241 30.447 1.00 79.31 341 THR A O 1
ATOM 2681 N N . LEU A 1 342 ? -26.540 11.196 29.545 1.00 75.12 342 LEU A N 1
ATOM 2682 C CA . LEU A 1 342 ? -26.875 11.683 28.211 1.00 75.12 342 LEU A CA 1
ATOM 2683 C C . LEU A 1 342 ? -28.177 12.525 28.171 1.00 75.12 342 LEU A C 1
ATOM 2685 O O . LEU A 1 342 ? -28.147 13.585 27.543 1.00 75.12 342 LEU A O 1
ATOM 2689 N N . PRO A 1 343 ? -29.278 12.168 28.872 1.00 76.38 343 PRO A N 1
ATOM 2690 C CA . PRO A 1 343 ? -30.467 13.026 28.958 1.00 76.38 343 PRO A CA 1
ATOM 2691 C C . PRO A 1 343 ? -30.189 14.422 29.537 1.00 76.38 343 PRO A C 1
ATOM 2693 O O . PRO A 1 343 ? -30.675 15.425 29.002 1.00 76.38 343 PRO A O 1
ATOM 2696 N N . ASP A 1 344 ? -29.365 14.508 30.584 1.00 80.31 344 ASP A N 1
ATOM 2697 C CA . ASP A 1 344 ? -28.977 15.787 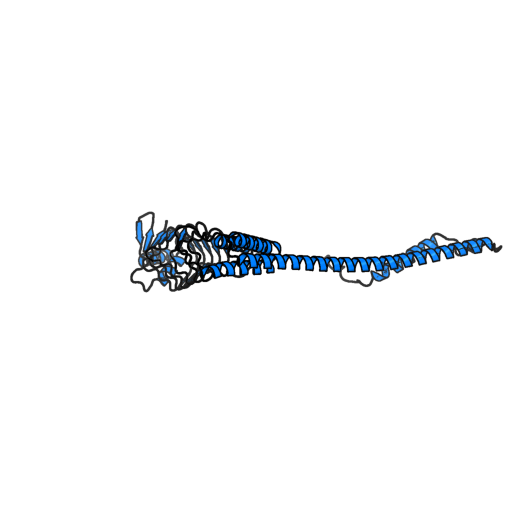31.191 1.00 80.31 344 ASP A CA 1
ATOM 2698 C C . ASP A 1 344 ? -28.161 16.634 30.210 1.00 80.31 344 ASP A C 1
ATOM 2700 O O . ASP A 1 344 ? -28.365 17.845 30.091 1.00 80.31 344 ASP A O 1
ATOM 2704 N N . LEU A 1 345 ? -27.247 15.995 29.474 1.00 78.75 345 LEU A N 1
ATOM 2705 C CA . LEU A 1 345 ? -26.409 16.655 28.477 1.00 78.75 345 LEU A CA 1
ATOM 2706 C C . LEU A 1 345 ? -27.243 17.191 27.306 1.00 78.75 345 LEU A C 1
ATOM 2708 O O . LEU A 1 345 ? -27.062 18.338 26.895 1.00 78.75 345 LEU A O 1
ATOM 2712 N N . VAL A 1 346 ? -28.195 16.397 26.809 1.00 75.88 346 VAL A N 1
ATOM 2713 C CA . VAL A 1 346 ? -29.135 16.808 25.754 1.00 75.88 346 VAL A CA 1
ATOM 2714 C C . VAL A 1 346 ? -29.979 17.996 26.213 1.00 75.88 346 VAL A C 1
ATOM 2716 O O . VAL A 1 346 ? -30.176 18.938 25.446 1.00 75.88 346 VAL A O 1
ATOM 2719 N N . THR A 1 347 ? -30.446 17.989 27.462 1.00 81.75 347 THR A N 1
ATOM 2720 C CA . THR A 1 347 ? -31.221 19.101 28.033 1.00 81.75 347 THR A CA 1
ATOM 2721 C C . THR A 1 347 ? -30.378 20.375 28.096 1.00 81.75 347 THR A C 1
ATOM 2723 O O . THR A 1 347 ? -30.778 21.404 27.549 1.00 81.75 347 THR A O 1
ATOM 2726 N N . LYS A 1 348 ? -29.154 20.285 28.636 1.00 79.12 348 LYS A N 1
ATOM 2727 C CA . LYS A 1 348 ? -28.205 21.410 28.692 1.00 79.12 348 LYS A CA 1
ATOM 2728 C C . LYS A 1 348 ? -27.875 21.978 27.307 1.00 79.12 348 LYS A C 1
ATOM 2730 O O . LYS A 1 348 ? -27.755 23.192 27.164 1.00 79.12 348 LYS A O 1
ATOM 2735 N N . LEU A 1 349 ? -27.749 21.132 26.281 1.00 72.94 349 LEU A N 1
ATOM 2736 C CA . LEU A 1 349 ? -27.504 21.581 24.905 1.00 72.94 349 LEU A CA 1
ATOM 2737 C C . LEU A 1 349 ? -28.711 22.270 24.285 1.00 72.94 349 LEU A C 1
ATOM 2739 O O . LEU A 1 349 ? -28.546 23.310 23.655 1.00 72.94 349 LEU A O 1
ATOM 2743 N N . LYS A 1 350 ? -29.917 21.720 24.471 1.00 76.25 350 LYS A N 1
ATOM 2744 C CA . LYS A 1 350 ? -31.152 22.361 23.999 1.00 76.25 350 LYS A CA 1
ATOM 2745 C C . LYS A 1 350 ? -31.299 23.758 24.594 1.00 76.25 350 LYS A C 1
ATOM 2747 O O . LYS A 1 350 ? -31.662 24.684 23.876 1.00 76.25 350 LYS A O 1
ATOM 2752 N N . ASP A 1 351 ? -30.980 23.917 25.875 1.00 79.31 351 ASP A N 1
ATOM 2753 C CA . ASP A 1 351 ? -31.023 25.217 26.544 1.00 79.31 351 ASP A CA 1
ATOM 2754 C C . ASP A 1 351 ? -29.920 26.164 26.059 1.00 79.31 351 ASP A C 1
ATOM 2756 O O . ASP A 1 351 ? -30.161 27.362 25.922 1.00 79.31 351 ASP A O 1
ATOM 2760 N N . ALA A 1 352 ? -28.730 25.641 25.752 1.00 74.31 352 ALA A N 1
ATOM 2761 C CA . ALA A 1 352 ? -27.638 26.425 25.182 1.00 74.31 352 ALA A CA 1
ATOM 2762 C C . ALA A 1 352 ? -27.917 26.882 23.741 1.00 74.31 352 ALA A C 1
ATOM 2764 O O . ALA A 1 352 ? -27.524 27.983 23.395 1.00 74.31 352 ALA A O 1
ATOM 2765 N N . MET A 1 353 ? -28.603 26.076 22.922 1.00 71.06 353 MET A N 1
ATOM 2766 C CA . MET A 1 353 ? -28.959 26.417 21.534 1.00 71.06 353 MET A CA 1
ATOM 2767 C C . MET A 1 353 ? -30.122 27.410 21.416 1.00 71.06 353 MET A C 1
ATOM 2769 O O . MET A 1 353 ? -30.319 27.996 20.356 1.00 71.06 353 MET A O 1
ATOM 2773 N N . LYS A 1 354 ? -30.935 27.558 22.469 1.00 77.56 354 LYS A N 1
ATOM 2774 C CA . LYS A 1 354 ? -32.007 28.566 22.527 1.00 77.56 354 LYS A CA 1
ATOM 2775 C C . LYS A 1 354 ? -31.487 29.972 22.840 1.00 77.56 354 LYS A C 1
ATOM 2777 O O . LYS A 1 354 ? -32.232 30.928 22.642 1.00 77.56 354 LYS A O 1
ATOM 2782 N N . LYS A 1 355 ? -30.278 30.076 23.397 1.00 68.38 355 LYS A N 1
ATOM 2783 C CA . LYS A 1 355 ? -29.576 31.337 23.654 1.00 68.38 355 LYS A CA 1
ATOM 2784 C C . LYS A 1 355 ? -28.718 31.686 22.451 1.00 68.38 355 LYS A C 1
ATOM 2786 O O . LYS A 1 355 ? -28.618 32.899 22.176 1.00 68.38 355 LYS A O 1
#

Sequence (355 aa):
MQLVWGLVFPGLVMLSPIWVHIGIISEAINAVPNIWTPGFWGGVEYNLIEMIRNVGFIGLGLIGIWLAWRRVGSADSQAIAANETARAANETARFAELSHWSVRFNNAANNLASASAAERCAGIYTLSEIGGELGDEYLYNSVRMLEAFIRERREGEEFEGELSLPTDVEMALSQIRNLTADTHLGPVNLNKCNLKRMRLIGRWNNFNFDSADISHAQSQSARFYNCDFGQVSSAIHFNQAIFEWSKFTASKLISDGINPTFTMCEFLQCEFYLADFTDTVFEMPKIGMCTWNYCILSGAKFRVSSLKSLKPHSIIAMAAATWTDDNPPVFLSKDDGQKITLPDLVTKLKDAMKK

Secondary structure (DSSP, 8-state):
----SSSS-TTSGGGHHHHHHHHHHHHHHHTSTTTTSGGGGTTTTT-HHHHHHHHHHHHHHHHHHHHHHHHHHHHHHHHHHHHHHHHHHHHHHHHHHHHHHHHHHHHHHHHHT-S-HHHHHHHHHHHHHHHHHS-HHHHHHHHHHHHHHHHHTTTT----SSS---HHHHHHHHHHHHHHTT-----EE-TT-B-TT-B--SEEESEE-TT-B-TT-B-TT-EEES-B-TT--S--EEES-EEES-EEES-B--BTTB--EEES-EEES-EEES-B-TT-EEES-EEES-EEES-B-TT-EEEES-GGGS-HHHHHHHHHHTTT-SS--EEEETTT--EEEHHHHHHHHHHHHT-

Nearest PDB structures (foldseek):
  4yei-assembly3_C  TM=6.500E-01  e=3.214E-04  synthetic construct
  3sqv-assembly1_A  TM=4.610E-01  e=3.047E-04  Escherichia coli O157:H7
  5dn0-assembly1_A-2  TM=4.760E-01  e=1.519E-03  synthetic construct
  8jle-assembly1_A  TM=4.689E-01  e=1.984E-02  Homo sapiens
  7uib-assembly1_F  TM=2.999E-01  e=2.093E-02  Homo sapiens

Solvent-accessible surface area (backbone atoms only — not comparable to full-atom values): 18257 Å² total; per-residue (Å²): 145,87,84,86,85,87,83,83,66,88,71,56,68,78,51,48,63,61,55,53,50,52,48,53,51,52,51,56,52,60,74,42,83,49,73,88,38,60,64,55,54,26,37,97,79,55,38,63,68,47,30,52,51,49,52,48,52,53,53,52,50,52,51,51,51,52,54,50,51,53,50,51,56,53,49,52,54,48,51,51,52,50,51,52,51,51,49,53,50,52,52,52,51,51,51,52,51,55,51,51,51,52,51,52,50,51,52,19,56,54,23,52,72,42,92,47,63,69,44,22,40,52,11,48,52,48,32,46,52,48,23,73,71,66,44,72,70,42,25,51,52,30,44,53,51,46,37,50,54,48,44,57,60,46,80,78,58,82,77,87,67,96,82,79,76,63,66,47,53,56,47,37,53,52,45,48,35,63,68,42,63,88,49,90,70,72,69,45,66,44,50,58,18,68,40,56,56,36,77,54,58,48,61,40,62,31,34,30,32,33,46,16,34,45,29,61,22,41,22,60,57,11,34,34,35,49,21,34,36,23,44,21,59,23,32,38,50,37,35,46,22,35,35,34,53,21,35,29,39,49,13,35,33,51,37,97,93,41,68,18,33,33,35,50,22,35,37,33,46,23,41,32,36,49,20,32,34,46,49,19,34,33,34,43,57,44,56,41,75,42,47,38,42,67,25,42,37,44,55,14,33,39,38,27,72,48,77,83,70,54,43,69,68,40,53,53,31,49,55,66,25,44,75,85,53,98,42,60,42,39,36,33,33,68,81,75,67,48,78,43,48,57,71,59,51,52,49,54,48,56,59,56,73,74,106

Mean predicted aligned error: 11.06 Å

Radius of gyration: 40.43 Å; Cα contacts (8 Å, |Δi|>4): 612; chains: 1; bounding box: 76×60×123 Å

Foldseek 3Di:
DPDDDDDDDPPCVVVVVVVVVVVVVVVVCVVCVCCPPVV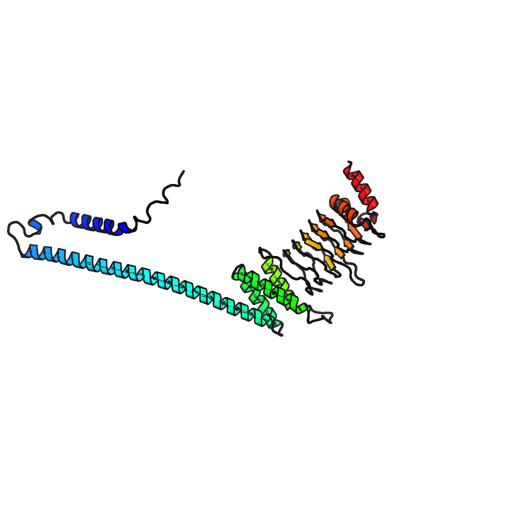QCVHPVRPVVSNVVSVVVVVVVVVVVVVVVVVVVVVVVVVVVVVVVVVVVVVVVVVVVVVVLVVLLVCLLVLLVDPDLVSVLVSLVSLLVQLVPVDDVSVQVSLVSLLVSQAVVQPPDPPPDDDDDSPSNLSSVVSSCVSPVPDPDAARENDQGACDQHAQEEEAARYEPANYAPANHRYACYEYACYENHQHAYQAEAANYEYHVYEYALHENDDDPHAREHANYEHAQYEYHNYENALHEYHQYQYYNYAHHLYHQANYEYEHCDPVSDDLVNLVRLCVNHVPYPRAYWYAHPPPRDIDGSVNSNVVVVVVVVD

pLDDT: mean 84.48, std 13.83, range [36.78, 98.31]